Protein AF-A0AAD6JTH0-F1 (afdb_monomer)

pLDDT: mean 77.91, std 15.75, range [36.31, 95.94]

Solvent-accessible surface area (backbone atoms only — not comparable to full-atom values): 13187 Å² total; per-residue (Å²): 134,42,74,48,76,37,84,91,75,73,41,76,42,80,46,92,53,70,93,72,56,80,67,46,69,55,90,84,58,64,67,39,79,52,88,67,22,43,32,32,55,30,35,28,86,28,97,86,78,46,81,34,69,30,32,40,35,34,32,70,83,81,71,44,77,46,80,43,84,54,78,92,73,69,91,65,58,42,74,44,65,37,45,40,88,83,28,52,27,39,43,32,31,53,53,87,78,61,84,92,58,81,63,93,50,68,42,33,39,30,32,33,51,40,63,93,79,56,100,86,57,72,45,76,40,83,72,38,74,44,56,28,90,80,46,36,44,82,55,36,53,38,89,50,45,34,38,31,20,43,24,78,58,87,94,45,66,48,39,28,45,29,38,64,89,78,70,51,66,46,80,48,95,64,78,86,64,86,84,73,74,88,62,76,72,85,73,88,73,88,67,74,78,72,90,74,78,87,80,82,82,78,77,79,79,81,83,77,84,135

Nearest PDB structures (foldseek):
  1n1y-assembly1_A  TM=4.936E-01  e=7.472E-03  Trypanosoma rangeli
  2a75-assembly1_A  TM=4.226E-01  e=3.182E-02  Trypanosoma rangeli
  4ejs-assembly1_B-2  TM=5.482E-01  e=7.098E-01  Saccharomyces cerevisiae S288C
  6fg9-assembly1_A  TM=2.648E-01  e=5.070E-02  Mus musculus
  6fg9-assembly1_B  TM=2.555E-01  e=4.814E-02  Mus musculus

Foldseek 3Di:
DDWDADPVVRDIDDDDPPVVPDKDQDPLFAWDQFPQKTKTWIWDQDPVRDIAIWIWIARNV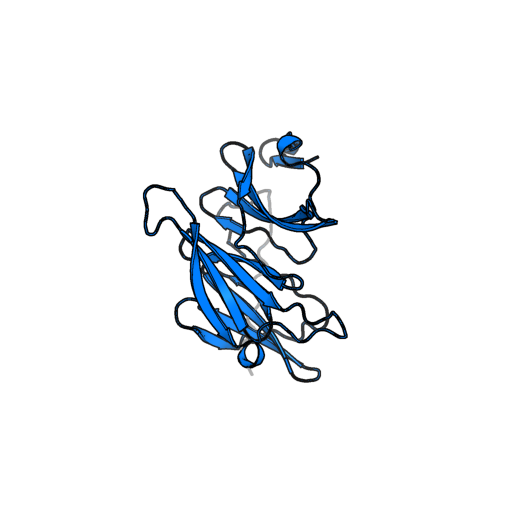VRDIDTHHDPDDDPQKDWHWFAAPRWIKIWIFGHDPPPPDDGPDQKTWMWTFDQPDDPPGTDTDTQAIDGCQVFNAFRDYEPRFWTWGWDDDPQAIWIWTAGRNPRDIDTDPDPDPRDHDHDDYDDDDPDPPPDPDDDDDPDDDPDDDD

Radius of gyration: 20.71 Å; Cα contacts (8 Å, |Δi|>4): 373; chains: 1; bounding box: 47×68×53 Å

InterPro domains:
  IPR006527 F-box associated beta-propeller, type 1 [PF07734] (2-190)
  IPR017451 F-box associated beta-propeller domain [TIGR01640] (2-148)
  IPR050796 SCF complex F-box component [PTHR31672] (2-135)

Secondary structure (DSSP, 8-state):
-EEEEETTTTEEEEE--GGG-S-BPPTT---EEETTEEEEEEEEE-TTSSEEE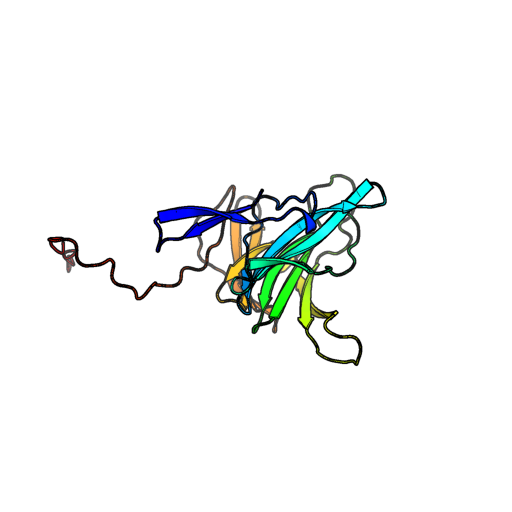EEEEEETTT--EEEEEPPP--TTEEEEEEEETTEEEEEEEE-TT-TT---S-SEEEEEEEE-TT-TT--EEEEEEEEEHHHH-EEEEEETTTEEEEEEEETTEEEEEEE-TTT--EEEE------S-----------S-----S-------------

Structure (mmCIF, N/CA/C/O backbone):
data_AF-A0AAD6JTH0-F1
#
_entry.id   AF-A0AAD6JTH0-F1
#
loop_
_atom_site.group_PDB
_atom_site.id
_atom_site.type_symbol
_atom_site.label_atom_id
_atom_site.label_alt_id
_atom_site.label_comp_id
_atom_site.label_asym_id
_atom_site.label_entity_id
_atom_site.label_seq_id
_atom_site.pdbx_PDB_ins_code
_atom_site.Cartn_x
_atom_site.Cartn_y
_atom_site.Cartn_z
_atom_site.occupancy
_atom_site.B_iso_or_equiv
_atom_site.auth_seq_id
_atom_site.auth_comp_id
_atom_site.auth_asym_id
_atom_site.auth_atom_id
_atom_site.pdbx_PDB_model_num
ATOM 1 N N . MET A 1 1 ? -21.027 -2.609 4.440 1.00 72.19 1 MET A N 1
ATOM 2 C CA . MET A 1 1 ? -21.140 -3.203 5.787 1.00 72.19 1 MET A CA 1
ATOM 3 C C . MET A 1 1 ? -19.760 -3.703 6.152 1.00 72.19 1 MET A C 1
ATOM 5 O O . MET A 1 1 ? -19.102 -4.227 5.263 1.00 72.19 1 MET A O 1
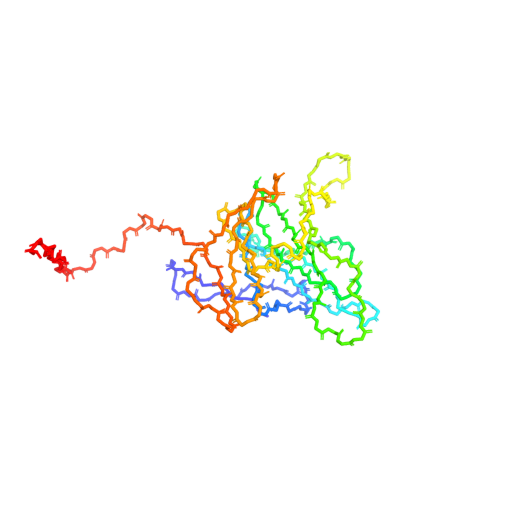ATOM 9 N N . VAL A 1 2 ? -19.303 -3.468 7.378 1.00 84.50 2 VAL A N 1
ATOM 10 C CA . VAL A 1 2 ? -18.020 -3.985 7.868 1.00 84.50 2 VAL A CA 1
ATOM 11 C C . VAL A 1 2 ? -18.316 -4.810 9.108 1.00 84.50 2 VAL A C 1
ATOM 13 O O . VAL A 1 2 ? -19.136 -4.398 9.926 1.00 84.50 2 VAL A O 1
ATOM 16 N N . GLU A 1 3 ? -17.684 -5.969 9.228 1.00 90.62 3 GLU A N 1
ATOM 17 C CA . GLU A 1 3 ? -17.861 -6.877 10.353 1.00 90.62 3 GLU A CA 1
ATOM 18 C C . GLU A 1 3 ? -16.498 -7.227 10.944 1.00 90.62 3 GLU A C 1
ATOM 20 O O . GLU A 1 3 ? -15.524 -7.414 10.214 1.00 90.62 3 GLU A O 1
ATOM 25 N N . VAL A 1 4 ? -16.435 -7.305 12.270 1.00 90.12 4 VAL A N 1
ATOM 26 C CA . VAL A 1 4 ? -15.240 -7.706 13.014 1.00 90.12 4 VAL A CA 1
ATOM 27 C C . VAL A 1 4 ? -15.577 -8.922 13.859 1.00 90.12 4 VAL A C 1
ATOM 29 O O . VAL A 1 4 ? -16.571 -8.933 14.588 1.00 90.12 4 VAL A O 1
ATOM 32 N N . PHE A 1 5 ? -14.738 -9.947 13.755 1.00 90.19 5 PHE A N 1
ATOM 33 C CA . PHE A 1 5 ? -14.831 -11.141 14.579 1.00 90.19 5 PHE A CA 1
ATOM 34 C C . PHE A 1 5 ? -14.010 -10.971 15.855 1.00 90.19 5 PHE A C 1
ATOM 36 O O . PHE A 1 5 ? -12.836 -10.608 15.806 1.00 90.19 5 PHE A O 1
ATOM 43 N N . SER A 1 6 ? -14.612 -11.271 17.004 1.00 88.75 6 SER A N 1
ATOM 44 C CA . SER A 1 6 ? -13.911 -11.286 18.287 1.00 88.75 6 SER A CA 1
ATOM 45 C C . SER A 1 6 ? -13.656 -12.717 18.728 1.00 88.75 6 SER A C 1
ATOM 47 O O . SER A 1 6 ? -14.592 -13.458 19.023 1.00 88.75 6 SER A O 1
ATOM 49 N N . TRP A 1 7 ? -12.382 -13.089 18.863 1.00 87.62 7 TRP A N 1
ATOM 50 C CA . TRP A 1 7 ? -12.010 -14.407 19.385 1.00 87.62 7 TRP A CA 1
ATOM 51 C C . TRP A 1 7 ? -12.483 -14.618 20.830 1.00 87.62 7 TRP A C 1
ATOM 53 O O . TRP A 1 7 ? -12.845 -15.723 21.217 1.00 87.62 7 TRP A O 1
ATOM 63 N N . ARG A 1 8 ? -12.532 -13.542 21.628 1.00 88.75 8 ARG A N 1
ATOM 64 C CA . ARG A 1 8 ? -12.961 -13.594 23.033 1.00 88.75 8 ARG A CA 1
ATOM 65 C C . ARG A 1 8 ? -14.429 -13.987 23.177 1.00 88.75 8 ARG A C 1
ATOM 67 O O . ARG A 1 8 ? -14.780 -14.652 24.144 1.00 88.75 8 ARG A O 1
ATOM 74 N N . THR A 1 9 ? -15.280 -13.523 22.266 1.00 92.06 9 THR A N 1
ATOM 75 C CA . THR A 1 9 ? -16.727 -13.768 22.331 1.00 92.06 9 THR A CA 1
ATOM 76 C C . THR A 1 9 ? -17.199 -14.816 21.330 1.00 92.06 9 THR A C 1
ATOM 78 O O . THR A 1 9 ? -18.313 -15.303 21.468 1.00 92.06 9 THR A O 1
ATOM 81 N N . GLY A 1 10 ? -16.380 -15.163 20.333 1.00 93.81 10 GLY A N 1
ATOM 82 C CA . GLY A 1 10 ? -16.742 -16.090 19.262 1.00 93.81 10 GLY A CA 1
ATOM 83 C C . GLY A 1 10 ? -17.792 -15.539 18.294 1.00 93.81 10 GLY A C 1
ATOM 84 O O . GLY A 1 10 ? -18.438 -16.318 17.599 1.00 93.81 10 GLY A O 1
ATOM 85 N N . CYS A 1 11 ? -17.991 -14.216 18.250 1.00 95.31 11 CYS A N 1
ATOM 86 C CA . CYS A 1 11 ? -19.077 -13.588 17.495 1.00 95.31 11 CYS A CA 1
ATOM 87 C C . CYS A 1 11 ? -18.574 -12.531 16.508 1.00 95.31 11 CYS A C 1
ATOM 89 O O . CYS A 1 11 ? -17.625 -11.792 16.789 1.00 95.31 11 CYS A O 1
ATOM 91 N N . TRP A 1 12 ? -19.287 -12.417 15.386 1.00 95.94 12 TRP A N 1
ATOM 92 C CA . TRP A 1 12 ? -19.199 -11.280 14.476 1.00 95.94 12 TRP A CA 1
ATOM 93 C C . TRP A 1 12 ? -19.996 -10.100 15.023 1.00 95.94 12 TRP A C 1
ATOM 95 O O . TRP A 1 12 ? -21.097 -10.265 15.552 1.00 95.94 12 TRP A O 1
ATOM 105 N N . ARG A 1 13 ? -19.447 -8.899 14.871 1.00 93.56 13 ARG A N 1
ATOM 106 C CA . ARG A 1 13 ? -20.129 -7.644 15.179 1.00 93.56 13 ARG A CA 1
ATOM 107 C C . ARG A 1 13 ? -20.007 -6.692 14.004 1.00 93.56 13 ARG A C 1
ATOM 109 O O . ARG A 1 13 ? -18.928 -6.528 13.443 1.00 93.56 13 ARG A O 1
ATOM 116 N N . VAL A 1 14 ? -21.111 -6.031 13.680 1.00 91.69 14 VAL A N 1
ATOM 117 C CA . VAL A 1 14 ? -21.157 -5.011 12.633 1.00 91.69 14 VAL A CA 1
ATOM 118 C C . VAL A 1 14 ? -20.587 -3.695 13.159 1.00 91.69 14 VAL A C 1
ATOM 120 O O . VAL A 1 14 ? -20.945 -3.247 14.249 1.00 91.69 14 VAL A O 1
ATOM 123 N N . ILE A 1 15 ? -19.740 -3.062 12.354 1.00 89.06 15 ILE A N 1
ATOM 124 C CA . ILE A 1 15 ? -19.238 -1.703 12.560 1.00 89.06 15 ILE A CA 1
ATOM 125 C C . ILE A 1 15 ? -19.886 -0.785 11.523 1.00 89.06 15 ILE A C 1
ATOM 127 O O . ILE A 1 15 ? -19.992 -1.129 10.337 1.00 89.06 15 ILE A O 1
ATOM 131 N N . ASP A 1 16 ? -20.330 0.393 11.964 1.00 84.06 16 ASP A N 1
ATOM 132 C CA . ASP A 1 16 ? -20.889 1.386 11.055 1.00 84.06 16 ASP A CA 1
ATOM 133 C C . ASP A 1 16 ? -19.787 2.034 10.203 1.00 84.06 16 ASP A C 1
ATOM 135 O O . ASP A 1 16 ? -19.050 2.913 10.638 1.00 84.06 16 ASP A O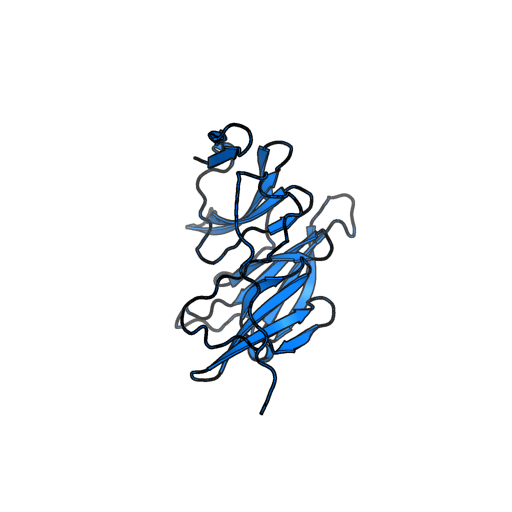 1
ATOM 139 N N . GLY A 1 17 ? -19.686 1.586 8.952 1.00 78.94 17 GLY A N 1
ATOM 140 C CA . GLY A 1 17 ? -18.787 2.151 7.945 1.00 78.94 17 GLY A CA 1
ATOM 141 C C . GLY A 1 17 ? -19.447 3.169 7.009 1.00 78.94 17 GLY A C 1
ATOM 142 O O . GLY A 1 17 ? -18.840 3.533 6.001 1.00 78.94 17 GLY A O 1
ATOM 143 N N . ARG A 1 18 ? -20.691 3.610 7.260 1.00 80.44 18 ARG A N 1
ATOM 144 C CA . ARG A 1 18 ? -21.453 4.445 6.303 1.00 80.44 18 ARG A CA 1
ATOM 145 C C . ARG A 1 18 ? -20.765 5.768 5.971 1.00 80.44 18 ARG A C 1
ATOM 147 O O . ARG A 1 18 ? -20.855 6.212 4.829 1.00 80.44 18 ARG A O 1
ATOM 154 N N . ALA A 1 19 ? -20.033 6.352 6.921 1.00 80.06 19 ALA A N 1
ATOM 155 C CA . ALA A 1 19 ? -19.300 7.606 6.733 1.00 80.06 19 ALA A CA 1
ATOM 156 C C . ALA A 1 19 ? -18.227 7.540 5.624 1.00 80.06 19 ALA A C 1
ATOM 158 O O . ALA A 1 19 ? -17.856 8.563 5.051 1.00 80.06 19 ALA A O 1
ATOM 159 N N . ILE A 1 20 ? -17.748 6.342 5.271 1.00 83.38 20 ILE A N 1
ATOM 160 C CA . ILE A 1 20 ? -16.754 6.147 4.206 1.00 83.38 20 ILE A CA 1
ATOM 161 C C . ILE A 1 20 ? -17.395 6.175 2.814 1.00 83.38 20 ILE A C 1
ATOM 163 O O . ILE A 1 20 ? -16.725 6.506 1.831 1.00 83.38 20 ILE A O 1
ATOM 167 N N . GLY A 1 21 ? -18.694 5.900 2.708 1.00 85.38 21 GLY A N 1
ATOM 168 C CA . GLY A 1 21 ? -19.370 5.738 1.425 1.00 85.38 21 GLY A CA 1
ATOM 169 C C . GLY A 1 21 ? -18.874 4.518 0.639 1.00 85.38 21 GLY A C 1
ATOM 170 O O . GLY A 1 21 ? -18.129 3.676 1.144 1.00 85.38 21 GLY A O 1
ATOM 171 N N . ALA A 1 22 ? -19.308 4.407 -0.616 1.00 85.75 22 ALA A N 1
ATOM 172 C CA . ALA A 1 22 ? -18.930 3.293 -1.479 1.00 85.75 22 ALA A CA 1
ATOM 173 C C . ALA A 1 22 ? -17.441 3.361 -1.855 1.00 85.75 22 ALA A C 1
ATOM 175 O O . ALA A 1 22 ? -16.966 4.361 -2.403 1.00 85.75 22 ALA A O 1
ATOM 176 N N . CYS A 1 23 ? -16.714 2.280 -1.584 1.00 89.44 23 CYS A N 1
ATOM 177 C CA . CYS A 1 23 ? -15.338 2.103 -2.020 1.00 89.44 23 CYS A CA 1
ATOM 178 C C . CYS A 1 23 ? -15.020 0.629 -2.271 1.00 89.44 23 CYS A C 1
ATOM 180 O O . CYS A 1 23 ? -15.733 -0.257 -1.801 1.00 89.44 23 CYS A O 1
ATOM 182 N N . VAL A 1 24 ? -13.955 0.386 -3.031 1.00 89.19 24 VAL A N 1
ATOM 183 C CA . VAL A 1 24 ? -13.483 -0.951 -3.398 1.00 89.19 24 VAL A CA 1
ATOM 184 C C . VAL A 1 24 ? -11.994 -1.065 -3.097 1.00 89.19 24 VAL A C 1
ATOM 186 O O . VAL A 1 24 ? -11.197 -0.213 -3.501 1.00 89.19 24 VAL A O 1
ATOM 189 N N . ILE A 1 25 ? -11.624 -2.143 -2.412 1.00 88.56 25 ILE A N 1
ATOM 190 C CA . ILE A 1 25 ? -10.242 -2.599 -2.268 1.00 88.56 25 ILE A CA 1
ATOM 191 C C . ILE A 1 25 ? -10.047 -3.675 -3.338 1.00 88.56 25 ILE A C 1
ATOM 193 O O . ILE A 1 25 ? -10.768 -4.669 -3.345 1.00 88.56 25 ILE A O 1
ATOM 197 N N . HIS A 1 26 ? -9.147 -3.442 -4.294 1.00 80.31 26 HIS A N 1
ATOM 198 C CA . HIS A 1 26 ? -8.900 -4.405 -5.371 1.00 80.31 26 HIS A CA 1
ATOM 199 C C . HIS A 1 26 ? -8.111 -5.618 -4.866 1.00 80.31 26 HIS A C 1
ATOM 201 O O . HIS A 1 26 ? -7.306 -5.502 -3.942 1.00 80.31 26 HIS A O 1
ATOM 207 N N . GLU A 1 27 ? -8.303 -6.761 -5.523 1.00 70.69 27 GLU A N 1
ATOM 208 C CA . GLU A 1 27 ? -7.518 -7.973 -5.280 1.00 70.69 27 GLU A CA 1
ATOM 209 C C . GLU A 1 27 ? -6.007 -7.696 -5.356 1.00 70.69 27 GLU A C 1
ATOM 211 O O . GLU A 1 27 ? -5.537 -6.841 -6.116 1.00 70.69 27 GLU A O 1
ATOM 216 N N . GLY A 1 28 ? -5.242 -8.385 -4.508 1.00 71.75 28 GLY A N 1
ATOM 217 C CA . GLY A 1 28 ? -3.805 -8.169 -4.346 1.00 71.75 28 GLY A CA 1
ATOM 218 C C . GLY A 1 28 ? -3.430 -6.909 -3.552 1.00 71.75 28 GLY A C 1
ATOM 219 O O . GLY A 1 28 ? -2.240 -6.639 -3.376 1.00 71.75 28 GLY A O 1
ATOM 220 N N . GLN A 1 29 ? -4.381 -6.115 -3.045 1.00 78.50 29 GLN A N 1
ATOM 221 C CA . GLN A 1 29 ? -4.103 -5.027 -2.094 1.00 78.50 29 GLN A CA 1
ATOM 222 C C . GLN A 1 29 ? -4.210 -5.529 -0.650 1.00 78.50 29 GLN A C 1
ATOM 224 O O . GLN A 1 29 ? -5.242 -5.389 0.005 1.00 78.50 29 GLN A O 1
ATOM 229 N N . ASN A 1 30 ? -3.115 -6.096 -0.143 1.00 80.19 30 ASN A N 1
ATOM 230 C CA . ASN A 1 30 ? -3.017 -6.487 1.262 1.00 80.19 30 ASN A CA 1
ATOM 231 C C . ASN A 1 30 ? -3.030 -5.251 2.170 1.00 80.19 30 ASN A C 1
ATOM 233 O O . ASN A 1 30 ? -2.402 -4.234 1.859 1.00 80.19 30 ASN A O 1
ATOM 237 N N . GLY A 1 31 ? -3.747 -5.356 3.289 1.00 86.12 31 GLY A N 1
ATOM 238 C CA . GLY A 1 31 ? -3.732 -4.335 4.329 1.00 86.12 31 GLY A CA 1
ATOM 239 C C . GLY A 1 31 ? -2.409 -4.331 5.090 1.00 86.12 31 GLY A C 1
ATOM 240 O O . GLY A 1 31 ? -1.752 -5.366 5.212 1.00 86.12 31 GLY A O 1
ATOM 241 N N . VAL A 1 32 ? -2.025 -3.170 5.614 1.00 86.19 32 VAL A N 1
ATOM 242 C CA . VAL A 1 32 ? -0.838 -3.007 6.462 1.00 86.19 32 VAL A CA 1
ATOM 243 C C . VAL A 1 32 ? -1.244 -2.502 7.836 1.00 86.19 32 VAL A C 1
ATOM 245 O O . VAL A 1 32 ? -2.069 -1.597 7.945 1.00 86.19 32 VAL A O 1
ATOM 248 N N . VAL A 1 33 ? -0.669 -3.090 8.884 1.00 88.06 33 VAL A N 1
ATOM 249 C CA . VAL A 1 33 ? -0.880 -2.643 10.264 1.00 88.06 33 VAL A CA 1
ATOM 250 C C . VAL A 1 33 ? 0.266 -1.723 10.648 1.00 88.06 33 VAL A C 1
ATOM 252 O O . VAL A 1 33 ? 1.419 -2.136 10.623 1.00 88.06 33 VAL A O 1
ATOM 255 N N . ILE A 1 34 ? -0.045 -0.467 10.960 1.00 86.19 34 ILE A N 1
ATOM 256 C CA . ILE A 1 34 ? 0.935 0.554 11.347 1.00 86.19 34 ILE A CA 1
ATOM 257 C C . ILE A 1 34 ? 0.289 1.454 12.394 1.00 86.19 34 ILE A C 1
ATOM 259 O O . ILE A 1 34 ? -0.828 1.940 12.189 1.00 86.19 34 ILE A O 1
ATOM 263 N N . ASN A 1 35 ? 1.004 1.705 13.494 1.00 86.19 35 ASN A N 1
ATOM 264 C CA . ASN A 1 35 ? 0.571 2.581 14.589 1.00 86.19 35 ASN A CA 1
ATOM 265 C C . ASN A 1 35 ? -0.829 2.236 15.126 1.00 86.19 35 ASN A C 1
ATOM 267 O O . ASN A 1 35 ? -1.653 3.120 15.337 1.00 86.19 35 ASN A O 1
ATOM 271 N N . GLY A 1 36 ? -1.119 0.941 15.290 1.00 88.25 36 GLY A N 1
ATOM 272 C CA . GLY A 1 36 ? -2.412 0.467 15.798 1.00 88.25 36 GLY A CA 1
ATOM 273 C C . GLY A 1 36 ? -3.585 0.634 14.827 1.00 88.25 36 GLY A C 1
ATOM 274 O O . GLY A 1 36 ? -4.718 0.357 15.199 1.00 88.25 36 GLY A O 1
ATOM 275 N N . GLY A 1 37 ? -3.341 1.060 13.587 1.00 91.25 37 GLY A N 1
ATOM 276 C CA . GLY A 1 37 ? -4.349 1.108 12.534 1.00 91.25 37 GLY A CA 1
ATOM 277 C C . GLY A 1 37 ? -4.091 0.057 11.464 1.00 91.25 37 GLY A C 1
ATOM 278 O O . GLY A 1 37 ? -2.939 -0.221 11.130 1.00 91.25 37 GLY A O 1
ATOM 279 N N . LEU A 1 38 ? -5.161 -0.498 10.905 1.00 91.75 38 LEU A N 1
ATOM 280 C CA . LEU A 1 38 ? -5.133 -1.316 9.700 1.00 91.75 38 LEU A CA 1
ATOM 281 C C . LEU A 1 38 ? -5.472 -0.436 8.495 1.00 91.75 38 LEU A C 1
ATOM 283 O O . LEU A 1 38 ? -6.475 0.275 8.494 1.00 91.75 38 LEU A O 1
ATOM 287 N N . HIS A 1 39 ? -4.617 -0.452 7.478 1.00 92.19 39 HIS A N 1
ATOM 288 C CA . HIS A 1 39 ? -4.699 0.472 6.351 1.00 92.19 39 HIS A CA 1
ATOM 289 C C . HIS A 1 39 ? -4.711 -0.279 5.024 1.00 92.19 39 HIS A C 1
ATOM 291 O O . HIS A 1 39 ? -3.912 -1.189 4.820 1.00 92.19 39 HIS A O 1
ATOM 297 N N . TRP A 1 40 ? -5.562 0.144 4.092 1.00 92.62 40 TRP A N 1
ATOM 298 C CA . TRP A 1 40 ? -5.664 -0.415 2.743 1.00 92.62 40 TRP A CA 1
ATOM 299 C C . TRP A 1 40 ? -5.662 0.684 1.695 1.00 92.62 40 TRP A C 1
ATOM 301 O O . TRP A 1 40 ? -6.123 1.798 1.938 1.00 92.62 40 TRP A O 1
ATOM 311 N N . LEU A 1 41 ? -5.225 0.345 0.485 1.00 91.50 41 LEU A N 1
ATOM 312 C CA . LEU A 1 41 ? -5.452 1.199 -0.670 1.00 91.50 41 LEU A CA 1
ATOM 313 C C . LEU A 1 41 ? -6.873 0.973 -1.210 1.00 91.50 41 LEU A C 1
ATOM 315 O O . LEU A 1 41 ? -7.188 -0.092 -1.742 1.00 91.50 41 LEU A O 1
ATOM 319 N N . GLY A 1 42 ? -7.720 1.990 -1.077 1.00 91.44 42 GLY A N 1
ATOM 320 C CA . GLY A 1 42 ? -9.100 1.996 -1.546 1.00 91.44 42 GLY A CA 1
ATOM 321 C C . GLY A 1 42 ? -9.293 2.826 -2.814 1.00 91.44 42 GLY A C 1
ATOM 322 O O . GLY A 1 42 ? -8.526 3.742 -3.121 1.00 91.44 42 GLY A O 1
ATOM 323 N N . ASN A 1 43 ? -10.359 2.509 -3.545 1.00 89.31 43 ASN A N 1
ATOM 324 C CA . ASN A 1 43 ? -10.795 3.218 -4.743 1.00 89.31 43 ASN A CA 1
ATOM 325 C C . ASN A 1 43 ? -12.249 3.657 -4.580 1.00 89.31 43 ASN A C 1
ATOM 327 O O . ASN A 1 43 ? -13.078 2.896 -4.084 1.00 89.31 43 ASN A O 1
ATOM 331 N N . SER A 1 44 ? -12.576 4.866 -5.023 1.00 88.75 44 SER A N 1
ATOM 332 C CA . SER A 1 44 ? -13.951 5.361 -5.122 1.00 88.75 44 SER A CA 1
ATOM 333 C C . SER A 1 44 ? -14.193 6.035 -6.469 1.00 88.75 44 SER A C 1
ATOM 335 O O . SER A 1 44 ? -13.250 6.382 -7.185 1.00 88.75 44 SER A O 1
ATOM 337 N N . ALA A 1 45 ? -15.464 6.257 -6.807 1.00 86.69 45 ALA A N 1
ATOM 338 C CA . ALA A 1 45 ? -15.817 7.114 -7.931 1.00 86.69 45 ALA A CA 1
ATOM 339 C C . ALA A 1 45 ? -15.299 8.540 -7.671 1.00 86.69 45 ALA A C 1
ATOM 341 O O . ALA A 1 45 ? -15.576 9.137 -6.631 1.00 86.69 45 ALA A O 1
ATOM 342 N N . GLY A 1 46 ? -14.506 9.062 -8.600 1.00 80.38 46 GLY A N 1
ATOM 343 C CA . GLY A 1 46 ? -14.006 10.430 -8.591 1.00 80.38 46 GLY A CA 1
ATOM 344 C C . GLY A 1 46 ? -15.032 11.407 -9.165 1.00 80.38 46 GLY A C 1
ATOM 345 O O . GLY A 1 46 ? -15.899 11.036 -9.955 1.00 80.38 46 GLY A O 1
ATOM 346 N N . LYS A 1 47 ? -14.903 12.690 -8.805 1.00 76.50 47 LYS A N 1
ATOM 347 C CA . LYS A 1 47 ? -15.844 13.761 -9.198 1.00 76.50 47 LYS A CA 1
ATOM 348 C C . LYS A 1 47 ? -16.004 13.934 -10.716 1.00 76.50 47 LYS A C 1
ATOM 350 O O . LYS A 1 47 ? -17.056 14.361 -11.169 1.00 76.50 47 LYS A O 1
ATOM 355 N N . SER A 1 48 ? -14.974 13.603 -11.492 1.00 78.31 48 SER A N 1
ATOM 356 C CA . SER A 1 48 ? -14.937 13.707 -12.958 1.00 78.31 48 SER A CA 1
ATOM 357 C C . SER A 1 48 ? -15.212 12.377 -13.678 1.00 78.31 48 SER A C 1
ATOM 359 O O . SER A 1 48 ? -14.884 12.238 -14.852 1.00 78.31 48 SER A O 1
ATOM 361 N N . GLY A 1 49 ? -15.766 11.375 -12.982 1.00 71.06 49 GLY A N 1
ATOM 362 C CA . GLY A 1 49 ? -16.043 10.046 -13.545 1.00 71.06 49 GLY A CA 1
ATOM 363 C C . GLY A 1 49 ? -14.830 9.106 -13.609 1.00 71.06 49 GLY A C 1
ATOM 364 O O . GLY A 1 49 ? -14.952 7.983 -14.089 1.00 71.06 49 GLY A O 1
ATOM 365 N N . GLY A 1 50 ? -13.662 9.539 -13.120 1.00 80.00 50 GLY A N 1
ATOM 366 C CA . GLY A 1 50 ? -12.469 8.698 -12.970 1.00 80.00 50 GLY A CA 1
ATOM 367 C C . GLY A 1 50 ? -12.454 7.884 -11.670 1.00 80.00 50 GLY A C 1
ATOM 368 O O . GLY A 1 50 ? -13.341 8.011 -10.833 1.00 80.00 50 GLY A O 1
ATOM 369 N N . ILE A 1 51 ? -11.412 7.074 -11.469 1.00 83.56 51 ILE A N 1
ATOM 370 C CA . ILE A 1 51 ? -11.159 6.389 -10.191 1.00 83.56 51 ILE A CA 1
ATOM 371 C C . ILE A 1 51 ? -10.320 7.301 -9.293 1.00 83.56 51 ILE A C 1
ATOM 373 O O . ILE A 1 51 ? -9.217 7.697 -9.672 1.00 83.56 51 ILE A O 1
ATOM 377 N N . GLN A 1 52 ? -10.816 7.594 -8.092 1.00 87.06 52 GLN A N 1
ATOM 378 C CA . GLN A 1 52 ? -10.058 8.276 -7.047 1.00 87.06 52 GLN A CA 1
ATOM 379 C C . GLN A 1 52 ? -9.463 7.247 -6.086 1.00 87.06 52 GLN A C 1
ATOM 381 O O . GLN A 1 52 ? -10.191 6.435 -5.515 1.00 87.06 52 GLN A O 1
ATOM 386 N N . LYS A 1 53 ? -8.142 7.300 -5.894 1.00 88.56 53 LYS A N 1
ATOM 387 C CA . LYS A 1 53 ? -7.437 6.497 -4.890 1.00 88.56 53 LYS A CA 1
ATOM 388 C C . LYS A 1 53 ? -7.403 7.235 -3.557 1.00 88.56 53 LYS A C 1
ATOM 390 O O . LYS A 1 53 ? -7.296 8.459 -3.528 1.00 88.56 53 LYS A O 1
ATOM 395 N N . PHE A 1 54 ? -7.500 6.489 -2.467 1.00 91.06 54 PHE A N 1
ATOM 396 C CA . PHE A 1 54 ? -7.299 6.982 -1.108 1.00 91.06 54 PHE A CA 1
ATOM 397 C C . PHE A 1 54 ? -6.814 5.829 -0.224 1.00 91.06 54 PHE A C 1
ATOM 399 O O . PHE A 1 54 ? -6.959 4.663 -0.591 1.00 91.06 54 PHE A O 1
ATOM 406 N N . ILE A 1 55 ? -6.250 6.128 0.942 1.00 92.94 55 ILE A N 1
ATOM 407 C CA . ILE A 1 55 ? -5.978 5.098 1.945 1.00 92.94 55 ILE A CA 1
ATOM 408 C C . ILE A 1 55 ? -7.180 5.021 2.883 1.00 92.94 55 ILE A C 1
ATOM 410 O O . ILE A 1 55 ? -7.557 6.015 3.509 1.00 92.94 55 ILE A O 1
ATOM 414 N N . LEU A 1 56 ? -7.796 3.845 2.961 1.00 93.62 56 LEU A N 1
ATOM 415 C CA . LEU A 1 56 ? -8.781 3.527 3.984 1.00 93.62 56 LEU A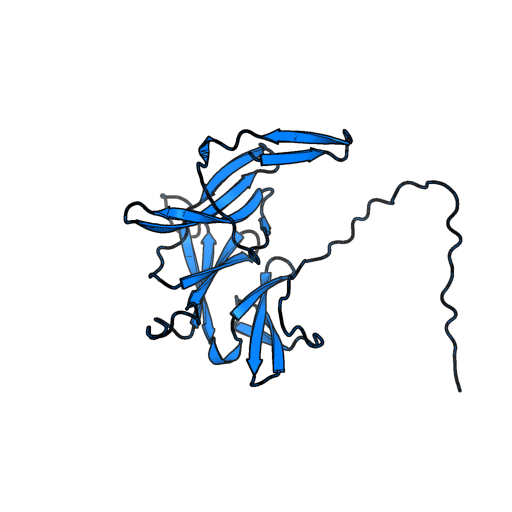 CA 1
ATOM 416 C C . LEU A 1 56 ? -8.025 3.096 5.234 1.00 93.62 56 LEU A C 1
ATOM 418 O O . LEU A 1 56 ? -7.270 2.131 5.185 1.00 93.62 56 LEU A O 1
ATOM 422 N N . SER A 1 57 ? -8.237 3.802 6.332 1.00 93.44 57 SER A N 1
ATOM 423 C CA . SER A 1 57 ? -7.655 3.489 7.630 1.00 93.44 57 SER A CA 1
ATOM 424 C C . SER A 1 57 ? -8.755 3.039 8.581 1.00 93.44 57 SER A C 1
ATOM 426 O O . SER A 1 57 ? -9.819 3.653 8.609 1.00 93.44 57 SER A O 1
ATOM 428 N N . PHE A 1 58 ? -8.502 1.981 9.341 1.00 92.75 58 PHE A N 1
ATOM 429 C CA . PHE A 1 58 ? -9.335 1.505 10.436 1.00 92.75 58 PHE A CA 1
ATOM 430 C C . PHE A 1 58 ? -8.499 1.486 11.713 1.00 92.75 58 PHE A C 1
ATOM 432 O O . PHE A 1 58 ? -7.519 0.749 11.808 1.00 92.75 58 PHE A O 1
ATOM 439 N N . ASP A 1 59 ? -8.861 2.327 12.672 1.00 91.88 59 ASP A N 1
ATOM 440 C CA . ASP A 1 59 ? -8.200 2.404 13.972 1.00 91.88 59 ASP A CA 1
ATOM 441 C C . ASP A 1 59 ? -8.598 1.188 14.818 1.00 91.88 59 ASP A C 1
ATOM 443 O O . ASP A 1 59 ? -9.777 1.002 15.098 1.00 91.88 59 ASP A O 1
ATOM 447 N N . LEU A 1 60 ? -7.651 0.332 15.215 1.00 90.88 60 LEU A N 1
ATOM 448 C CA . LEU A 1 60 ? -7.981 -0.891 15.962 1.00 90.88 60 LEU A CA 1
ATOM 449 C C . LEU A 1 60 ? -8.359 -0.611 17.422 1.00 90.88 60 LEU A C 1
ATOM 451 O O . LEU A 1 60 ? -8.908 -1.492 18.077 1.00 90.88 60 LEU A O 1
ATOM 455 N N . ASN A 1 61 ? -8.052 0.581 17.944 1.00 90.62 61 ASN A N 1
ATOM 456 C CA . ASN A 1 61 ? -8.377 0.959 19.315 1.00 90.62 61 ASN A CA 1
ATOM 457 C C . ASN A 1 61 ? -9.738 1.657 19.392 1.00 90.62 61 ASN A C 1
ATOM 459 O O . ASN A 1 61 ? -10.549 1.324 20.253 1.00 90.62 61 ASN A O 1
ATOM 463 N N . THR A 1 62 ? -9.993 2.621 18.501 1.00 91.88 62 THR A N 1
ATOM 464 C CA . THR A 1 62 ? -11.271 3.355 18.484 1.00 91.88 62 THR A CA 1
ATOM 465 C C . THR A 1 62 ? -12.326 2.718 17.586 1.00 91.88 62 THR A C 1
ATOM 467 O O . THR A 1 62 ? -13.495 3.077 17.686 1.00 91.88 62 THR A O 1
ATOM 470 N N . GLU A 1 63 ? -11.935 1.772 16.729 1.00 91.62 63 GLU A N 1
ATOM 471 C CA . GLU A 1 63 ? -12.790 1.129 15.724 1.00 91.62 63 GLU A CA 1
ATOM 472 C C . GLU A 1 63 ? -13.429 2.109 14.732 1.00 91.62 63 GLU A C 1
ATOM 474 O O . GLU A 1 63 ? -14.526 1.896 14.211 1.00 91.62 63 GLU A O 1
ATOM 479 N N . GLU A 1 64 ? -12.720 3.198 14.443 1.00 90.44 64 GLU A N 1
ATOM 480 C CA . GLU A 1 64 ? -13.177 4.236 13.529 1.00 90.44 64 GLU A CA 1
ATOM 481 C C . GLU A 1 64 ? -12.493 4.130 12.171 1.00 90.44 64 GLU A C 1
ATOM 483 O O . GLU A 1 64 ? -11.276 3.946 12.064 1.00 90.44 64 GLU A O 1
ATOM 488 N N . PHE A 1 65 ? -13.278 4.334 11.113 1.00 91.25 65 PHE A N 1
ATOM 489 C CA . PHE A 1 65 ? -12.744 4.464 9.767 1.00 91.25 65 PHE A CA 1
ATOM 490 C C . PHE A 1 65 ? -12.367 5.906 9.441 1.00 91.25 65 PHE A C 1
ATOM 492 O O . PHE A 1 65 ? -13.108 6.847 9.726 1.00 91.25 65 PHE A O 1
ATOM 499 N N . ARG A 1 66 ? -11.245 6.078 8.742 1.00 90.69 66 ARG A N 1
ATOM 500 C CA . ARG A 1 66 ? -10.769 7.368 8.235 1.00 90.69 66 ARG A CA 1
ATOM 501 C C . ARG A 1 66 ? -10.313 7.226 6.787 1.00 90.69 66 ARG A C 1
ATOM 503 O O . ARG A 1 66 ? -9.840 6.171 6.366 1.00 90.69 66 ARG A O 1
ATOM 510 N N . LYS A 1 67 ? -10.443 8.306 6.016 1.00 91.00 67 LYS A N 1
ATOM 511 C CA . LYS A 1 67 ? -9.836 8.421 4.685 1.00 91.00 67 LYS A CA 1
ATOM 512 C C . LYS A 1 67 ? -8.593 9.284 4.786 1.00 91.00 67 LYS A C 1
ATOM 514 O O . LYS A 1 67 ? -8.684 10.437 5.195 1.00 91.00 67 LYS A O 1
ATOM 519 N N . ILE A 1 68 ? -7.458 8.738 4.378 1.00 90.69 68 ILE A N 1
ATOM 520 C CA . ILE A 1 68 ? -6.208 9.480 4.251 1.00 90.69 68 ILE A CA 1
ATOM 521 C C . ILE A 1 68 ? -6.008 9.768 2.755 1.00 90.69 68 ILE A C 1
ATOM 523 O O . ILE A 1 68 ? -6.114 8.843 1.937 1.00 90.69 68 ILE A O 1
ATOM 527 N N . PRO A 1 69 ? -5.776 11.032 2.361 1.00 88.69 69 PRO A N 1
ATOM 528 C CA . PRO A 1 69 ? -5.528 11.366 0.965 1.00 88.69 69 PRO A CA 1
ATOM 529 C C . PRO A 1 69 ? -4.243 10.685 0.496 1.00 88.69 69 PRO A C 1
ATOM 531 O O . PRO A 1 69 ? -3.302 10.529 1.267 1.00 88.69 69 PRO A O 1
ATOM 534 N N . THR A 1 70 ? -4.185 10.282 -0.767 1.00 88.88 70 THR A N 1
ATOM 535 C CA . THR A 1 70 ? -2.935 9.861 -1.415 1.00 88.88 70 THR A CA 1
ATOM 536 C C . THR A 1 70 ? -2.284 11.066 -2.104 1.00 88.88 70 THR A C 1
ATOM 538 O O . THR A 1 70 ? -2.966 12.076 -2.297 1.00 88.88 70 THR A O 1
ATOM 541 N N . PRO A 1 71 ? -1.011 10.984 -2.535 1.00 85.44 71 PRO A N 1
ATOM 542 C CA . PRO A 1 71 ? -0.472 11.944 -3.491 1.00 85.44 71 PRO A CA 1
ATOM 543 C C . PRO A 1 71 ? -1.374 12.048 -4.726 1.00 85.44 71 PRO A C 1
ATOM 545 O O . PRO A 1 71 ? -2.073 11.090 -5.078 1.00 85.44 71 PRO A O 1
ATOM 548 N N . GLU A 1 72 ? -1.354 13.197 -5.397 1.00 78.31 72 GLU A N 1
ATOM 549 C CA . GLU A 1 72 ? -1.995 13.314 -6.703 1.00 78.31 72 GLU A CA 1
ATOM 550 C C . GLU A 1 72 ? -1.256 12.441 -7.718 1.00 78.31 72 GLU A C 1
ATOM 552 O O . GLU A 1 72 ? -0.032 12.492 -7.842 1.00 78.31 72 GLU A O 1
ATOM 557 N N . PHE A 1 73 ? -2.012 11.622 -8.447 1.00 71.31 73 PHE A N 1
ATOM 558 C CA . PHE A 1 73 ? -1.464 10.718 -9.448 1.00 71.31 73 PHE A CA 1
ATOM 559 C C . PHE A 1 73 ? -2.011 11.051 -10.826 1.00 71.31 73 PHE A C 1
ATOM 561 O O . PHE A 1 73 ? -3.193 11.364 -10.990 1.00 71.31 73 PHE A O 1
ATOM 568 N N . SER A 1 74 ? -1.169 10.879 -11.841 1.00 69.69 74 SER A N 1
ATOM 569 C CA . SER A 1 74 ? -1.636 10.825 -13.218 1.00 69.69 74 SER A CA 1
ATOM 570 C C . SER A 1 74 ? -2.512 9.585 -13.446 1.00 69.69 74 SER A C 1
ATOM 572 O O . SER A 1 74 ? -2.415 8.558 -12.762 1.00 69.69 74 SER A O 1
ATOM 574 N N . ALA A 1 75 ? -3.409 9.673 -14.428 1.00 70.31 75 ALA A N 1
ATOM 575 C CA . ALA A 1 75 ? -4.230 8.536 -14.821 1.00 70.31 75 ALA A CA 1
ATOM 576 C C . ALA A 1 75 ? -3.349 7.364 -15.300 1.00 70.31 75 ALA A C 1
ATOM 578 O O . ALA A 1 75 ? -2.387 7.561 -16.037 1.00 70.31 75 ALA A O 1
ATOM 579 N N . GLY A 1 76 ? -3.714 6.131 -14.933 1.00 73.94 76 GLY A N 1
ATOM 580 C CA . GLY A 1 76 ? -2.973 4.925 -15.334 1.00 73.94 76 GLY A CA 1
ATOM 581 C C . GLY A 1 76 ? -1.822 4.528 -14.402 1.00 73.94 76 GLY A C 1
ATOM 582 O O . GLY A 1 76 ? -1.009 3.685 -14.771 1.00 73.94 76 GLY A O 1
ATOM 583 N N . VAL A 1 77 ? -1.755 5.098 -13.198 1.00 80.81 77 VAL A N 1
ATOM 584 C CA . VAL A 1 77 ? -0.797 4.704 -12.156 1.00 80.81 77 VAL A CA 1
ATOM 585 C C . VAL A 1 77 ? -1.421 3.676 -11.206 1.00 80.81 77 VAL A C 1
ATOM 587 O O . VAL A 1 77 ? -2.532 3.867 -10.698 1.00 80.81 77 VAL A O 1
ATOM 590 N N . CYS A 1 78 ? -0.698 2.588 -10.959 1.00 84.38 78 CYS A N 1
ATOM 591 C CA . CYS A 1 78 ? -0.944 1.611 -9.904 1.00 84.38 78 CYS A CA 1
ATOM 592 C C . CYS A 1 78 ? -0.199 2.027 -8.630 1.00 84.38 78 CYS A C 1
ATOM 594 O O . CYS A 1 78 ? 0.815 2.717 -8.698 1.00 84.38 78 CYS A O 1
ATOM 596 N N . ALA A 1 79 ? -0.684 1.598 -7.466 1.00 88.38 79 ALA A N 1
ATOM 597 C CA . ALA A 1 79 ? -0.004 1.837 -6.200 1.00 88.38 79 ALA A CA 1
ATOM 598 C C . ALA A 1 79 ? -0.099 0.612 -5.285 1.00 88.38 79 ALA A C 1
ATOM 600 O O . ALA A 1 79 ? -1.018 -0.203 -5.409 1.00 88.38 79 ALA A O 1
ATOM 601 N N . LYS A 1 80 ? 0.873 0.489 -4.385 1.00 88.31 80 LYS A N 1
ATOM 602 C CA . LYS A 1 80 ? 0.933 -0.511 -3.322 1.00 88.31 80 LYS A CA 1
ATOM 603 C C . LYS A 1 80 ? 1.180 0.206 -2.000 1.00 88.31 80 LYS A C 1
ATOM 605 O O . LYS A 1 80 ? 2.094 1.027 -1.911 1.00 88.31 80 LYS A O 1
ATOM 610 N N . ILE A 1 81 ? 0.355 -0.094 -1.003 1.00 89.44 81 ILE A N 1
ATOM 611 C CA . ILE A 1 81 ? 0.533 0.395 0.365 1.00 89.44 81 ILE A CA 1
ATOM 612 C C . ILE A 1 81 ? 1.572 -0.449 1.101 1.00 89.44 81 ILE A C 1
ATOM 614 O O . ILE A 1 81 ? 1.644 -1.664 0.909 1.00 89.44 81 ILE A O 1
ATOM 618 N N . MET A 1 82 ? 2.398 0.203 1.914 1.00 88.56 82 MET A N 1
ATOM 619 C CA . MET A 1 82 ? 3.419 -0.448 2.724 1.00 88.56 82 MET A CA 1
ATOM 620 C C . MET A 1 82 ? 3.653 0.293 4.040 1.00 88.56 82 MET A C 1
ATOM 622 O O . MET A 1 82 ? 3.337 1.475 4.164 1.00 88.56 82 MET A O 1
ATOM 626 N N . GLY A 1 83 ? 4.220 -0.411 5.017 1.00 86.69 83 GLY A N 1
ATOM 627 C CA . GLY A 1 83 ? 4.901 0.234 6.134 1.00 86.69 83 GLY A CA 1
ATOM 628 C C . GLY A 1 83 ? 6.313 0.621 5.742 1.00 86.69 83 GLY A C 1
ATOM 629 O O . GLY A 1 83 ? 6.936 -0.048 4.913 1.00 86.69 83 GLY A O 1
ATOM 630 N N . PHE A 1 84 ? 6.797 1.715 6.319 1.00 86.56 84 PHE A N 1
ATOM 631 C CA . PHE A 1 84 ? 8.198 2.085 6.264 1.00 86.56 84 PHE A CA 1
ATOM 632 C C . PHE A 1 84 ? 8.596 2.836 7.535 1.00 86.56 84 PHE A C 1
ATOM 634 O O . PHE A 1 84 ? 8.159 3.964 7.756 1.00 86.56 84 PHE A O 1
ATOM 641 N N . LYS A 1 85 ? 9.438 2.206 8.366 1.00 84.81 85 LYS A N 1
ATOM 642 C CA . LYS A 1 85 ? 10.007 2.794 9.597 1.00 84.81 85 LYS A CA 1
ATOM 643 C C . LYS A 1 85 ? 8.949 3.427 10.521 1.00 84.81 85 LYS A C 1
ATOM 645 O O . LYS A 1 85 ? 9.130 4.538 11.002 1.00 84.81 85 LYS A O 1
ATOM 650 N N . GLY A 1 86 ? 7.834 2.728 10.744 1.00 84.69 86 GLY A N 1
ATOM 651 C CA . GLY A 1 86 ? 6.732 3.207 11.592 1.00 84.69 86 GLY A CA 1
ATOM 652 C C . GLY A 1 86 ? 5.787 4.217 10.926 1.00 84.69 86 GLY A C 1
ATOM 653 O O . GLY A 1 86 ? 4.809 4.638 11.542 1.00 84.69 86 GLY A O 1
ATOM 654 N N . SER A 1 87 ? 6.020 4.567 9.661 1.00 88.06 87 SER A N 1
ATOM 655 C CA . SER A 1 87 ? 5.161 5.455 8.877 1.00 88.06 87 SER A CA 1
ATOM 656 C C . SER A 1 87 ? 4.471 4.711 7.735 1.00 88.06 87 SER A C 1
ATOM 658 O O . SER A 1 87 ? 4.931 3.669 7.260 1.00 88.06 87 SER A O 1
ATOM 660 N N . LEU A 1 88 ? 3.337 5.253 7.289 1.00 90.31 88 LEU A N 1
ATOM 661 C CA . LEU A 1 88 ? 2.664 4.791 6.076 1.00 90.31 88 LEU A CA 1
ATOM 662 C C . LEU A 1 88 ? 3.505 5.160 4.858 1.00 90.31 88 LEU A C 1
ATOM 664 O O . LEU A 1 88 ? 4.047 6.257 4.783 1.00 90.31 88 LEU A O 1
ATOM 668 N N . ALA A 1 89 ? 3.569 4.273 3.877 1.00 90.94 89 ALA A N 1
ATOM 669 C CA . ALA A 1 89 ? 4.263 4.518 2.627 1.00 90.94 89 ALA A CA 1
ATOM 670 C C . ALA A 1 89 ? 3.475 3.974 1.430 1.00 90.94 89 ALA A C 1
ATOM 672 O O . ALA A 1 89 ? 2.654 3.060 1.543 1.00 90.94 89 ALA A O 1
ATOM 673 N N . LEU A 1 90 ? 3.727 4.564 0.266 1.00 91.56 90 LEU A N 1
ATOM 674 C CA . LEU A 1 90 ? 3.144 4.175 -1.011 1.00 91.56 90 LEU A CA 1
ATOM 675 C C . LEU A 1 90 ? 4.250 3.994 -2.041 1.00 91.56 90 LEU A C 1
ATOM 677 O O . LEU A 1 90 ? 5.051 4.902 -2.252 1.00 91.56 90 LEU A O 1
ATOM 681 N N . ALA A 1 91 ? 4.231 2.856 -2.727 1.00 90.31 91 ALA A N 1
ATOM 682 C CA . ALA A 1 91 ? 5.002 2.624 -3.940 1.00 90.31 91 ALA A CA 1
ATOM 683 C C . ALA A 1 91 ? 4.058 2.715 -5.142 1.00 90.31 91 ALA A C 1
ATOM 685 O O . ALA A 1 91 ? 3.156 1.885 -5.277 1.00 90.31 91 ALA A O 1
ATOM 686 N N . TYR A 1 92 ? 4.237 3.708 -6.011 1.00 88.94 92 TYR A N 1
ATOM 687 C CA . TYR A 1 92 ? 3.406 3.893 -7.199 1.00 88.94 92 TYR A CA 1
ATOM 688 C C . TYR A 1 92 ? 4.210 3.749 -8.484 1.00 88.94 92 TYR A C 1
ATOM 690 O O . TYR A 1 92 ? 5.398 4.053 -8.549 1.00 88.94 92 TYR A O 1
ATOM 698 N N . TYR A 1 93 ? 3.557 3.191 -9.495 1.00 85.94 93 TYR A N 1
ATOM 699 C CA . TYR A 1 93 ? 4.199 2.699 -10.704 1.00 85.94 93 TYR A CA 1
ATOM 700 C C . TYR A 1 93 ? 3.204 2.697 -11.871 1.00 85.94 93 TYR A C 1
ATOM 702 O O . TYR A 1 93 ? 1.993 2.612 -11.656 1.00 85.94 93 TYR A O 1
ATOM 710 N N . PRO A 1 94 ? 3.667 2.794 -13.124 1.00 80.31 94 PRO A N 1
ATOM 711 C CA . PRO A 1 94 ? 2.793 2.768 -14.288 1.00 80.31 94 PRO A CA 1
ATOM 712 C C . PRO A 1 94 ? 2.078 1.416 -14.396 1.00 80.31 94 PRO A C 1
ATOM 714 O O . PRO A 1 94 ? 2.693 0.354 -14.275 1.00 80.31 94 PRO A O 1
ATOM 717 N N . SER A 1 95 ? 0.784 1.448 -14.698 1.00 73.62 95 SER A N 1
ATOM 718 C CA . SER A 1 95 ? 0.051 0.253 -15.106 1.00 73.62 95 SER A CA 1
ATOM 719 C C . SER A 1 95 ? 0.556 -0.195 -16.481 1.00 73.62 95 SER A C 1
ATOM 721 O O . SER A 1 95 ? 0.330 0.488 -17.482 1.00 73.62 95 SER A O 1
ATOM 723 N N . ARG A 1 96 ? 1.254 -1.336 -16.567 1.00 63.44 96 ARG A N 1
ATOM 724 C CA . ARG A 1 96 ? 1.466 -2.006 -17.860 1.00 63.44 96 ARG A CA 1
ATOM 725 C C . ARG A 1 96 ? 0.242 -2.867 -18.144 1.00 63.44 96 ARG A C 1
ATOM 727 O O . ARG A 1 96 ? 0.028 -3.868 -17.474 1.00 63.44 96 ARG A O 1
ATOM 734 N N . GLY A 1 97 ? -0.566 -2.455 -19.116 1.00 50.78 97 GLY A N 1
ATOM 735 C CA . GLY A 1 97 ? -1.775 -3.193 -19.498 1.00 50.78 97 GLY A CA 1
ATOM 736 C C . GLY A 1 97 ? -2.771 -2.401 -20.341 1.00 50.78 97 GLY A C 1
ATOM 737 O O . GLY A 1 97 ? -3.566 -2.998 -21.058 1.00 50.78 97 GLY A O 1
ATOM 738 N N . LEU A 1 98 ? -2.705 -1.066 -20.337 1.00 46.53 98 LEU A N 1
ATOM 739 C CA . LEU A 1 98 ? -3.483 -0.257 -21.276 1.00 46.53 98 LEU A CA 1
ATOM 740 C C . LEU A 1 98 ? -2.725 -0.161 -22.603 1.00 46.53 98 LEU A C 1
ATOM 742 O O . LEU A 1 98 ? -1.840 0.679 -22.776 1.00 46.53 98 LEU A O 1
ATOM 746 N N . VAL A 1 99 ? -3.059 -1.063 -23.528 1.00 43.06 99 VAL A N 1
ATOM 747 C CA . VAL A 1 99 ? -2.602 -1.012 -24.923 1.00 43.06 99 VAL A CA 1
ATOM 748 C C . VAL A 1 99 ? -2.828 0.406 -25.466 1.00 43.06 99 VAL A C 1
ATOM 750 O O . VAL A 1 99 ? -3.926 0.9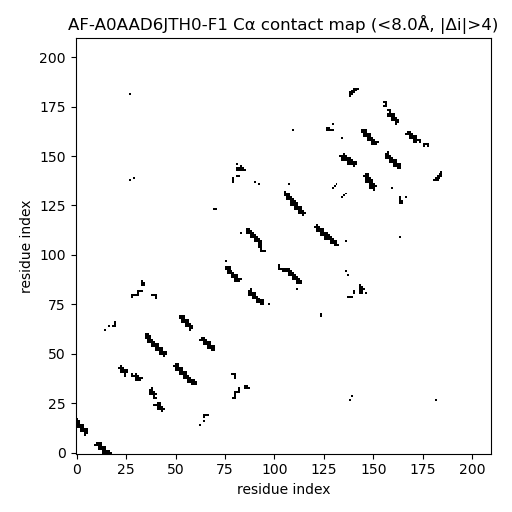48 -25.360 1.00 43.06 99 VAL A O 1
ATOM 753 N N . GLY A 1 100 ? -1.781 1.019 -26.022 1.00 48.00 100 GLY A N 1
ATOM 754 C CA . GLY A 1 100 ? -1.874 2.319 -26.698 1.00 48.00 100 GLY A CA 1
ATOM 755 C C . GLY A 1 100 ? -1.521 3.559 -25.869 1.00 48.00 100 GLY A C 1
ATOM 756 O O . GLY A 1 100 ? -1.610 4.661 -26.407 1.00 48.00 100 GLY A O 1
ATOM 757 N N . ARG A 1 101 ? -1.078 3.435 -24.606 1.00 52.38 101 ARG A N 1
ATOM 758 C CA . ARG A 1 101 ? -0.487 4.569 -23.868 1.00 52.38 101 ARG A CA 1
ATOM 759 C C . ARG A 1 101 ? 0.967 4.304 -23.465 1.00 52.38 101 ARG A C 1
ATOM 761 O O . ARG A 1 101 ? 1.221 3.311 -22.784 1.00 52.38 101 ARG A O 1
ATOM 768 N N . PRO A 1 102 ? 1.920 5.184 -23.838 1.00 51.38 102 PRO A N 1
ATOM 769 C CA . PRO A 1 102 ? 3.267 5.142 -23.282 1.00 51.38 102 PRO A CA 1
ATOM 770 C C . PRO A 1 102 ? 3.184 5.214 -21.757 1.00 51.38 102 PRO A C 1
ATOM 772 O O . PRO A 1 102 ? 2.415 6.012 -21.214 1.00 51.38 102 PRO A O 1
ATOM 775 N N . ALA A 1 103 ? 3.958 4.382 -21.062 1.00 56.22 103 ALA A N 1
ATOM 776 C CA . ALA A 1 103 ? 4.095 4.513 -19.620 1.00 56.22 103 ALA A CA 1
ATOM 777 C C . ALA A 1 103 ? 4.653 5.912 -19.317 1.00 56.22 103 ALA A C 1
ATOM 779 O O . ALA A 1 103 ? 5.681 6.295 -19.868 1.00 56.22 103 ALA A O 1
ATOM 780 N N . ALA A 1 104 ? 3.974 6.676 -18.458 1.00 57.88 104 ALA A N 1
ATOM 781 C CA . ALA A 1 104 ? 4.370 8.048 -18.120 1.00 57.88 104 ALA A CA 1
ATOM 782 C C . ALA A 1 104 ? 5.747 8.131 -17.427 1.00 57.88 104 ALA A C 1
ATOM 78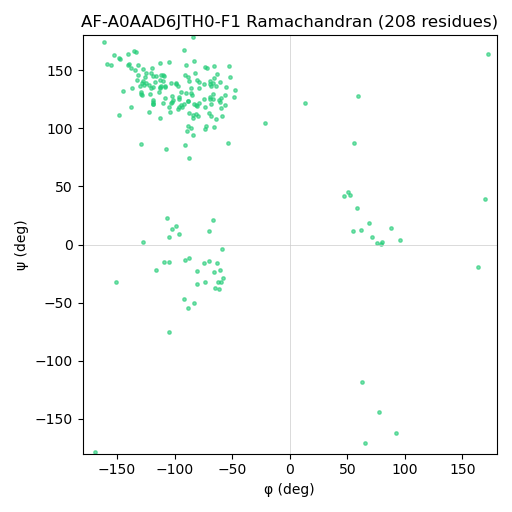4 O O . ALA A 1 104 ? 6.334 9.202 -17.325 1.00 57.88 104 ALA A O 1
ATOM 785 N N . THR A 1 105 ? 6.244 7.000 -16.929 1.00 68.25 105 THR A N 1
ATOM 786 C CA . THR A 1 105 ? 7.528 6.839 -16.249 1.00 68.25 105 THR A CA 1
ATOM 787 C C . THR A 1 105 ? 7.930 5.368 -16.321 1.00 68.25 105 THR A C 1
ATOM 789 O O . THR A 1 105 ? 7.068 4.500 -16.456 1.00 68.25 105 THR A O 1
ATOM 792 N N . ASP A 1 106 ? 9.221 5.067 -16.231 1.00 80.56 106 ASP A N 1
ATOM 793 C CA . ASP A 1 106 ? 9.754 3.709 -16.099 1.00 80.56 106 ASP A CA 1
ATOM 794 C C . ASP A 1 106 ? 10.270 3.425 -14.675 1.00 80.56 106 ASP A C 1
ATOM 796 O O . ASP A 1 106 ? 11.084 2.524 -14.449 1.00 80.56 106 ASP A O 1
ATOM 800 N N . ARG A 1 107 ? 9.763 4.186 -13.697 1.00 86.62 107 ARG A N 1
ATOM 801 C CA . ARG A 1 107 ? 10.163 4.113 -12.292 1.00 86.62 107 ARG A CA 1
ATOM 802 C C . ARG A 1 107 ? 9.010 3.753 -11.365 1.00 86.62 107 ARG A C 1
ATOM 804 O O . ARG A 1 107 ? 7.851 4.060 -11.634 1.00 86.62 107 ARG A O 1
ATOM 811 N N . VAL A 1 108 ? 9.369 3.119 -10.253 1.00 89.38 108 VAL A N 1
ATOM 812 C CA . VAL A 1 108 ? 8.540 3.032 -9.050 1.00 89.38 108 VAL A CA 1
ATOM 813 C C . VAL A 1 108 ? 8.949 4.171 -8.146 1.00 89.38 108 VAL A C 1
ATOM 815 O O . VAL A 1 108 ? 10.102 4.237 -7.726 1.00 89.38 108 VAL A O 1
ATOM 818 N N . GLU A 1 109 ? 8.029 5.068 -7.849 1.00 90.81 109 GLU A N 1
ATOM 819 C CA . GLU A 1 109 ? 8.270 6.155 -6.912 1.00 90.81 109 GLU A CA 1
ATOM 820 C C . GLU A 1 109 ? 7.704 5.788 -5.546 1.00 90.81 109 GLU A C 1
ATOM 822 O O . GLU A 1 109 ? 6.634 5.187 -5.435 1.00 90.81 109 GLU A O 1
ATOM 827 N N . ILE A 1 110 ? 8.462 6.116 -4.503 1.00 90.81 110 ILE A N 1
ATOM 828 C CA . ILE A 1 110 ? 8.152 5.748 -3.128 1.00 90.81 110 ILE A CA 1
ATOM 829 C C . ILE A 1 110 ? 7.965 7.027 -2.334 1.00 90.81 110 ILE A C 1
ATOM 831 O O . ILE A 1 110 ? 8.873 7.858 -2.280 1.00 90.81 110 ILE A O 1
ATOM 835 N N . CYS A 1 111 ? 6.799 7.173 -1.714 1.00 92.00 111 CYS A N 1
ATOM 836 C CA . CYS A 1 111 ? 6.480 8.282 -0.825 1.00 92.00 111 CYS A CA 1
ATOM 837 C C . CYS A 1 111 ? 6.131 7.767 0.569 1.00 92.00 111 CYS A C 1
ATOM 839 O O . CYS A 1 111 ? 5.544 6.696 0.706 1.00 92.00 111 CYS A O 1
ATOM 841 N N . VAL A 1 112 ? 6.455 8.556 1.588 1.00 91.31 112 VAL A N 1
ATOM 842 C CA . VAL A 1 112 ? 6.152 8.283 2.996 1.00 91.31 112 VAL A CA 1
ATOM 843 C C . VAL A 1 112 ? 5.212 9.371 3.510 1.00 91.31 112 VAL A C 1
ATOM 845 O O . VAL A 1 112 ? 5.340 10.537 3.137 1.00 91.31 112 VAL A O 1
ATOM 848 N N . TRP A 1 113 ? 4.237 8.971 4.316 1.00 89.94 113 TRP A N 1
ATOM 849 C CA . TRP A 1 113 ? 3.315 9.844 5.027 1.00 89.94 113 TRP A CA 1
ATOM 850 C C . TRP A 1 113 ? 3.962 10.256 6.341 1.00 89.94 113 TRP A C 1
ATOM 852 O O . TRP A 1 113 ? 3.986 9.477 7.300 1.00 89.94 113 TRP A O 1
ATOM 862 N N . ASP A 1 114 ? 4.514 11.461 6.354 1.00 78.94 114 ASP A N 1
ATOM 863 C CA . ASP A 1 114 ? 5.389 11.930 7.420 1.00 78.94 114 ASP A CA 1
ATOM 864 C C . ASP A 1 114 ? 5.029 13.355 7.857 1.00 78.94 114 ASP A C 1
ATOM 866 O O . ASP A 1 114 ? 4.258 14.045 7.187 1.00 78.94 114 ASP A O 1
ATOM 870 N N . ASP A 1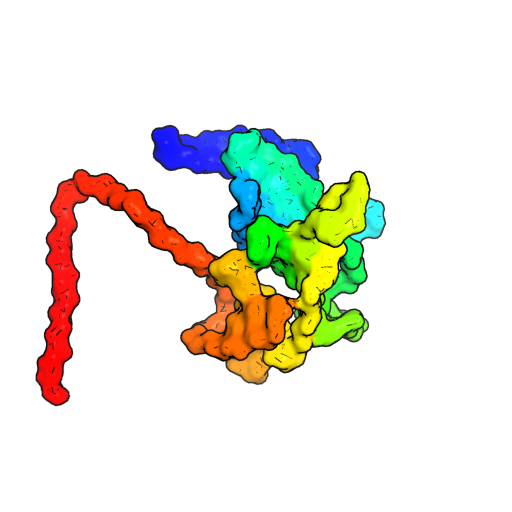 115 ? 5.567 13.789 8.993 1.00 67.00 115 ASP A N 1
ATOM 871 C CA . ASP A 1 115 ? 5.351 15.121 9.579 1.00 67.00 115 ASP A CA 1
ATOM 872 C C . ASP A 1 115 ? 6.526 16.092 9.360 1.00 67.00 115 ASP A C 1
ATOM 874 O O . ASP A 1 115 ? 6.573 17.165 9.963 1.00 67.00 115 ASP A O 1
ATOM 878 N N . TYR A 1 116 ? 7.449 15.738 8.465 1.00 52.38 116 TYR A N 1
ATOM 879 C CA . TYR A 1 116 ? 8.823 16.245 8.409 1.00 52.38 116 TYR A CA 1
ATOM 880 C C . TYR A 1 116 ? 9.034 17.744 8.067 1.00 52.38 116 TYR A C 1
ATOM 882 O O . TYR A 1 116 ? 10.139 18.100 7.654 1.00 52.38 116 TYR A O 1
ATOM 890 N N . GLY A 1 117 ? 8.071 18.667 8.233 1.00 47.06 117 GLY A N 1
ATOM 891 C CA . GLY A 1 117 ? 8.392 20.076 7.950 1.00 47.06 117 GLY A CA 1
ATOM 892 C C . GLY A 1 117 ? 7.330 21.175 7.877 1.00 47.06 117 GLY A C 1
ATOM 893 O O . GLY A 1 117 ? 7.518 22.075 7.062 1.00 47.06 117 GLY A O 1
ATOM 894 N N . GLY A 1 118 ? 6.281 21.231 8.707 1.00 48.28 118 GLY A N 1
ATOM 895 C CA . GLY A 1 118 ? 5.519 22.492 8.778 1.00 48.28 118 GLY A CA 1
ATOM 896 C C . GLY A 1 118 ? 4.225 22.488 9.580 1.00 48.28 118 GLY A C 1
ATOM 897 O O . GLY A 1 118 ? 3.661 21.441 9.874 1.00 48.28 118 GLY A O 1
ATOM 898 N N . ALA A 1 119 ? 3.747 23.695 9.898 1.00 50.94 119 ALA A N 1
ATOM 899 C CA . ALA A 1 119 ? 2.583 23.996 10.740 1.00 50.94 119 ALA A CA 1
ATOM 900 C C . ALA A 1 119 ? 1.232 23.399 10.269 1.00 50.94 119 ALA A C 1
ATOM 902 O O . ALA A 1 119 ? 0.244 23.512 10.991 1.00 50.94 119 ALA A O 1
ATOM 903 N N . ASP A 1 120 ? 1.200 22.733 9.108 1.00 57.12 120 ASP A N 1
ATOM 904 C CA . ASP A 1 120 ? -0.008 22.280 8.405 1.00 57.12 120 ASP A CA 1
ATOM 905 C C . ASP A 1 120 ? -0.282 20.760 8.513 1.00 57.12 120 ASP A C 1
ATOM 907 O O . ASP A 1 120 ? -1.222 20.248 7.904 1.00 57.12 120 ASP A O 1
ATOM 911 N N . GLY A 1 121 ? 0.492 20.021 9.319 1.00 69.12 121 GLY A N 1
ATOM 912 C CA . GLY A 1 121 ? 0.257 18.596 9.605 1.00 69.12 121 GLY A CA 1
ATOM 913 C C . GLY A 1 121 ? 0.997 17.620 8.677 1.00 69.12 121 GLY A C 1
ATOM 914 O O . GLY A 1 121 ? 1.991 17.975 8.053 1.00 69.12 121 GLY A O 1
ATOM 915 N N . LYS A 1 122 ? 0.553 16.351 8.631 1.00 74.12 122 LYS A N 1
ATOM 916 C CA . LYS A 1 122 ? 1.211 15.276 7.857 1.00 74.12 122 LYS A CA 1
ATOM 917 C C . LYS A 1 122 ? 0.960 15.409 6.356 1.00 74.12 122 LYS A C 1
ATOM 919 O O . LYS A 1 122 ? -0.176 15.624 5.935 1.00 74.12 122 LYS A O 1
ATOM 924 N N . TYR A 1 123 ? 2.000 15.189 5.556 1.00 85.44 123 TYR A N 1
ATOM 925 C CA . TYR A 1 123 ? 1.937 15.210 4.095 1.00 85.44 123 TYR A CA 1
ATOM 926 C C . TYR A 1 123 ? 2.804 14.106 3.475 1.00 85.44 123 TYR A C 1
ATOM 928 O O . TYR A 1 123 ? 3.654 13.492 4.123 1.00 85.44 123 TYR A O 1
ATOM 936 N N . TRP A 1 124 ? 2.572 13.820 2.193 1.00 90.06 124 TRP A N 1
ATOM 937 C CA . TRP A 1 124 ? 3.374 12.845 1.458 1.00 90.06 124 TRP A CA 1
ATOM 938 C C . TRP A 1 124 ? 4.700 13.451 1.016 1.00 90.06 124 TRP A C 1
ATOM 940 O O . TRP A 1 124 ? 4.718 14.402 0.237 1.00 90.06 124 TRP A O 1
ATOM 950 N N . THR A 1 125 ? 5.803 12.840 1.438 1.00 89.88 125 THR A N 1
ATOM 951 C CA . THR A 1 125 ? 7.154 13.213 1.009 1.00 89.88 125 THR A CA 1
ATOM 952 C C . THR A 1 125 ? 7.757 12.101 0.165 1.00 89.88 125 THR A C 1
ATOM 954 O O . THR A 1 125 ? 7.654 10.922 0.507 1.00 89.88 125 THR A O 1
ATOM 957 N N . LYS A 1 126 ? 8.395 12.459 -0.952 1.00 90.06 126 LYS A N 1
ATOM 958 C CA . LYS A 1 126 ? 9.118 11.500 -1.793 1.00 90.06 126 LYS A CA 1
ATOM 959 C C . LYS A 1 126 ? 10.353 10.991 -1.050 1.00 90.06 126 LYS A C 1
ATOM 961 O O . LYS A 1 126 ? 11.231 11.774 -0.708 1.00 90.06 126 LYS A O 1
ATOM 966 N N . LEU A 1 127 ? 10.421 9.679 -0.849 1.00 89.62 127 LEU A N 1
ATOM 967 C CA . LEU A 1 127 ? 11.552 8.991 -0.233 1.00 89.62 127 LEU A CA 1
ATOM 968 C C . LEU A 1 127 ? 12.595 8.611 -1.285 1.00 89.62 127 LEU A C 1
ATOM 970 O O . LEU A 1 127 ? 13.770 8.930 -1.139 1.00 89.62 127 LEU A O 1
ATOM 974 N N . ASN A 1 128 ? 12.176 7.898 -2.335 1.00 89.44 128 ASN A N 1
ATOM 975 C CA . ASN A 1 128 ? 13.099 7.358 -3.331 1.00 89.44 128 ASN A CA 1
ATOM 976 C C . ASN A 1 128 ? 12.400 6.995 -4.651 1.00 89.44 128 ASN A C 1
ATOM 978 O O . ASN A 1 128 ? 11.174 7.046 -4.762 1.00 89.44 128 ASN A O 1
ATOM 982 N N . SER A 1 129 ? 13.183 6.600 -5.655 1.00 89.31 129 SER A N 1
ATOM 983 C CA . SER A 1 129 ? 12.688 6.022 -6.904 1.00 89.31 129 SER A CA 1
ATOM 984 C C . SER A 1 129 ? 13.523 4.822 -7.342 1.00 89.31 129 SER A C 1
ATOM 986 O O . SER A 1 129 ? 14.748 4.906 -7.357 1.00 89.31 129 SER A O 1
ATOM 988 N N . LEU A 1 130 ? 12.862 3.742 -7.754 1.00 89.19 130 LEU A N 1
ATOM 989 C CA . LEU A 1 130 ? 13.474 2.501 -8.226 1.00 89.19 130 LEU A CA 1
ATOM 990 C C . LEU A 1 130 ? 13.223 2.305 -9.721 1.00 89.19 130 LEU A C 1
ATOM 992 O O . LEU A 1 130 ? 12.151 2.636 -10.227 1.00 89.19 130 LEU A O 1
ATOM 996 N N . GLN A 1 131 ? 14.182 1.716 -10.430 1.00 87.38 131 GLN A N 1
ATOM 997 C CA . GLN A 1 131 ? 14.053 1.463 -11.863 1.00 87.38 131 GLN A CA 1
ATOM 998 C C . GLN A 1 131 ? 13.219 0.196 -12.130 1.00 87.38 131 GLN A C 1
ATOM 1000 O O . GLN A 1 131 ? 13.627 -0.909 -11.760 1.00 87.38 131 GLN A O 1
ATOM 1005 N N . LEU A 1 132 ? 12.078 0.326 -12.824 1.00 83.88 132 LEU A N 1
ATOM 1006 C CA . LEU A 1 132 ? 11.185 -0.810 -13.127 1.00 83.88 132 LEU A CA 1
ATOM 1007 C C . LEU A 1 132 ? 11.871 -1.871 -13.977 1.00 83.88 132 LEU A C 1
ATOM 1009 O O . LEU A 1 132 ? 11.669 -3.062 -13.770 1.00 83.88 132 LEU A O 1
ATOM 1013 N N . ASN A 1 133 ? 12.695 -1.459 -14.940 1.00 83.56 133 ASN A N 1
ATOM 1014 C CA . ASN A 1 133 ? 13.383 -2.404 -15.821 1.00 83.56 133 ASN A CA 1
ATOM 1015 C C . ASN A 1 133 ? 14.392 -3.272 -15.045 1.00 83.56 133 ASN A C 1
AT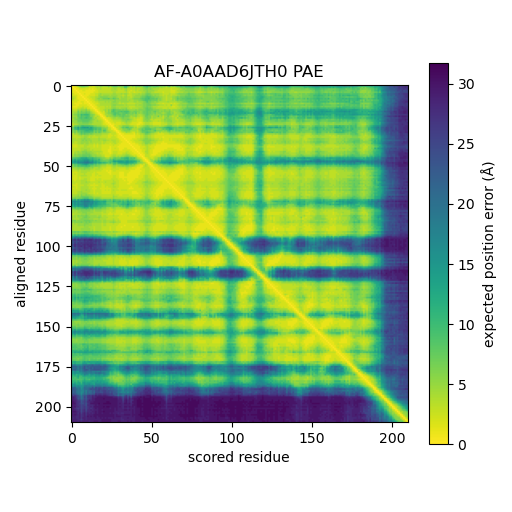OM 1017 O O . ASN A 1 133 ? 14.704 -4.390 -15.463 1.00 83.56 133 ASN A O 1
ATOM 1021 N N . THR A 1 134 ? 14.867 -2.793 -13.893 1.00 84.81 134 THR A N 1
ATOM 1022 C CA . THR A 1 134 ? 15.786 -3.528 -13.021 1.00 84.81 134 THR A CA 1
ATOM 1023 C C . THR A 1 134 ? 15.032 -4.488 -12.106 1.00 84.81 134 THR A C 1
ATOM 1025 O O . THR A 1 134 ? 15.370 -5.669 -12.087 1.00 84.81 134 THR A O 1
ATOM 1028 N N . LEU A 1 135 ? 13.997 -4.012 -11.402 1.00 84.88 135 LEU A N 1
ATOM 1029 C CA . LEU A 1 135 ? 13.359 -4.754 -10.301 1.00 84.88 135 LEU A CA 1
ATOM 1030 C C . LEU A 1 135 ? 11.950 -5.283 -10.603 1.00 84.88 135 LEU A C 1
ATOM 1032 O O . LEU A 1 135 ? 11.464 -6.158 -9.893 1.00 84.88 135 LEU A O 1
ATOM 1036 N N . GLY A 1 136 ? 11.296 -4.807 -11.659 1.00 87.75 136 GLY A N 1
ATOM 1037 C CA . GLY A 1 136 ? 9.901 -5.123 -11.958 1.00 87.75 136 GLY A CA 1
ATOM 1038 C C . GLY A 1 136 ? 8.922 -4.341 -11.078 1.00 87.75 136 GLY A C 1
ATOM 1039 O O . GLY A 1 136 ? 9.163 -3.175 -10.778 1.00 87.75 136 GLY A O 1
ATOM 1040 N N . TYR A 1 137 ? 7.809 -4.963 -10.685 1.00 86.31 137 TYR A N 1
ATOM 1041 C CA . TYR A 1 137 ? 6.677 -4.313 -10.009 1.00 86.31 137 TYR A CA 1
ATOM 1042 C C . TYR A 1 137 ? 6.553 -4.730 -8.545 1.00 86.31 137 TYR A C 1
ATOM 1044 O O . TYR A 1 137 ? 6.803 -5.894 -8.235 1.00 86.31 137 TYR A O 1
ATOM 1052 N N . PRO A 1 138 ? 6.109 -3.841 -7.644 1.00 87.94 138 PRO A N 1
ATOM 1053 C CA . PRO A 1 138 ? 5.878 -4.214 -6.257 1.00 87.94 138 PRO A CA 1
ATOM 1054 C C . PRO A 1 138 ? 4.677 -5.158 -6.136 1.00 87.94 138 PRO A C 1
ATOM 1056 O O . PRO A 1 138 ? 3.575 -4.848 -6.590 1.00 87.94 138 PRO A O 1
ATOM 1059 N N . VAL A 1 139 ? 4.887 -6.297 -5.480 1.00 84.81 139 VAL A N 1
ATOM 1060 C CA . VAL A 1 139 ? 3.861 -7.329 -5.248 1.00 84.81 139 VAL A CA 1
ATOM 1061 C C . VAL A 1 139 ? 3.534 -7.521 -3.772 1.00 84.81 139 VAL A C 1
ATOM 1063 O O . VAL A 1 139 ? 2.421 -7.923 -3.445 1.00 84.81 139 VAL A O 1
ATOM 1066 N N . GLY A 1 140 ? 4.430 -7.148 -2.860 1.00 81.50 140 GLY A N 1
ATOM 1067 C CA . GLY A 1 140 ? 4.192 -7.293 -1.428 1.00 81.50 140 GLY A CA 1
ATOM 1068 C C . GLY A 1 140 ? 5.222 -6.582 -0.569 1.00 81.50 140 GLY A C 1
ATOM 1069 O O . GLY A 1 140 ? 6.126 -5.926 -1.081 1.00 81.50 140 GLY A O 1
ATOM 1070 N N . VAL A 1 141 ? 5.055 -6.709 0.743 1.00 79.50 141 VAL A N 1
ATOM 1071 C CA . VAL A 1 141 ? 5.853 -6.019 1.761 1.00 79.50 141 VAL A CA 1
ATOM 1072 C C . VAL A 1 141 ? 6.280 -7.040 2.812 1.00 79.50 141 VAL A C 1
ATOM 1074 O O . VAL A 1 141 ? 5.495 -7.920 3.164 1.00 79.50 141 VAL A O 1
ATOM 1077 N N . THR A 1 142 ? 7.505 -6.919 3.317 1.00 76.44 142 THR A N 1
ATOM 1078 C CA . THR A 1 142 ? 8.048 -7.745 4.408 1.00 76.44 142 THR A CA 1
ATOM 1079 C C . THR A 1 142 ? 8.563 -6.867 5.536 1.00 76.44 142 THR A C 1
ATOM 1081 O O . THR A 1 142 ? 9.185 -5.838 5.255 1.00 76.44 142 THR A O 1
ATOM 1084 N N . ASN A 1 143 ? 8.410 -7.310 6.787 1.00 66.25 143 ASN A N 1
ATOM 1085 C CA . ASN A 1 143 ? 9.071 -6.724 7.964 1.00 66.25 143 ASN A CA 1
ATOM 1086 C C . ASN A 1 143 ? 8.964 -5.186 8.019 1.00 66.25 143 ASN A C 1
ATOM 1088 O O . ASN A 1 143 ? 9.954 -4.495 8.261 1.00 66.25 143 ASN A O 1
ATOM 1092 N N . GLU A 1 144 ? 7.781 -4.656 7.682 1.00 67.50 144 GLU A N 1
ATOM 1093 C CA . GLU A 1 144 ? 7.422 -3.227 7.746 1.00 67.50 144 GLU A CA 1
ATOM 1094 C C . GLU A 1 144 ? 8.337 -2.251 6.980 1.00 67.50 144 GLU A C 1
ATOM 1096 O O . GLU A 1 144 ? 8.253 -1.042 7.183 1.00 67.50 144 GLU A O 1
ATOM 1101 N N . THR A 1 145 ? 9.241 -2.741 6.129 1.00 73.69 145 THR A N 1
ATOM 1102 C CA . THR A 1 145 ? 10.262 -1.901 5.475 1.00 73.69 145 THR A CA 1
ATOM 1103 C C . THR A 1 145 ? 10.699 -2.424 4.111 1.00 73.69 145 THR A C 1
ATOM 1105 O O . THR A 1 145 ? 11.023 -1.627 3.232 1.00 73.69 145 THR A O 1
ATOM 1108 N N . GLY A 1 146 ? 10.702 -3.743 3.910 1.00 81.81 146 GLY A N 1
ATOM 1109 C CA . GLY A 1 146 ? 11.154 -4.369 2.672 1.00 81.81 146 GLY A CA 1
ATOM 1110 C C . GLY A 1 146 ? 10.045 -4.456 1.630 1.00 81.81 146 GLY A C 1
ATOM 1111 O O . GLY A 1 146 ? 8.932 -4.878 1.937 1.00 81.81 146 GLY A O 1
ATOM 1112 N N . LEU A 1 147 ? 10.354 -4.095 0.387 1.00 87.81 147 LEU A N 1
ATOM 1113 C CA . LEU A 1 147 ? 9.438 -4.203 -0.746 1.00 87.81 147 LEU A CA 1
ATOM 1114 C C . LEU A 1 147 ? 9.802 -5.433 -1.577 1.00 87.81 147 LEU A C 1
ATOM 1116 O O . LEU A 1 147 ? 10.940 -5.560 -2.033 1.00 87.81 147 LEU A O 1
ATOM 1120 N N . ILE A 1 148 ? 8.843 -6.334 -1.791 1.00 89.06 148 ILE A N 1
ATOM 1121 C CA . ILE A 1 148 ? 9.032 -7.450 -2.715 1.00 89.06 148 ILE A CA 1
ATOM 1122 C C . ILE A 1 148 ? 8.620 -7.012 -4.108 1.00 89.06 148 ILE A C 1
ATOM 1124 O O . ILE A 1 148 ? 7.480 -6.607 -4.347 1.00 89.06 148 ILE A O 1
ATOM 1128 N N . MET A 1 149 ? 9.568 -7.144 -5.024 1.00 89.25 149 MET A N 1
ATOM 1129 C CA . MET A 1 149 ? 9.443 -6.796 -6.425 1.00 89.25 149 MET A CA 1
ATOM 1130 C C . MET A 1 149 ? 9.381 -8.069 -7.264 1.00 89.25 149 MET A C 1
ATOM 1132 O O . MET A 1 149 ? 10.165 -8.991 -7.050 1.00 89.25 149 MET A O 1
ATOM 1136 N N . ARG A 1 150 ? 8.464 -8.114 -8.229 1.00 88.12 150 ARG A N 1
ATOM 1137 C CA . ARG A 1 150 ? 8.307 -9.190 -9.207 1.00 88.12 150 ARG A CA 1
ATOM 1138 C C . ARG A 1 150 ? 8.714 -8.681 -10.580 1.00 88.12 150 ARG A C 1
ATOM 1140 O O . ARG A 1 150 ? 8.090 -7.761 -11.113 1.00 88.12 150 ARG A O 1
ATOM 1147 N N . LYS A 1 151 ? 9.698 -9.331 -11.192 1.00 87.50 151 LYS A N 1
ATOM 1148 C CA . LYS A 1 151 ? 10.125 -9.078 -12.569 1.00 87.50 151 LYS A CA 1
ATOM 1149 C C . LYS A 1 151 ? 9.824 -10.291 -13.437 1.00 87.50 151 LYS A C 1
ATOM 1151 O O . LYS A 1 151 ? 10.181 -11.411 -13.079 1.00 87.50 151 LYS A O 1
ATOM 1156 N N . LEU A 1 152 ? 9.194 -10.053 -14.584 1.00 82.81 152 LEU A N 1
ATOM 1157 C CA . LEU A 1 152 ? 9.101 -11.051 -15.643 1.00 82.81 152 LEU A CA 1
ATOM 1158 C C . LEU A 1 152 ? 10.357 -10.965 -16.515 1.00 82.81 152 LEU A C 1
ATOM 1160 O O . LEU A 1 152 ? 10.736 -9.875 -16.947 1.00 82.81 152 LEU A O 1
ATOM 1164 N N . ASP A 1 153 ? 10.983 -12.111 -16.755 1.00 79.94 153 ASP A N 1
ATOM 1165 C CA . ASP A 1 153 ? 12.166 -12.284 -17.595 1.00 79.94 153 ASP A CA 1
ATOM 1166 C C . ASP A 1 153 ? 11.891 -13.412 -18.600 1.00 79.94 153 ASP A C 1
ATOM 1168 O O . ASP A 1 153 ? 12.102 -14.598 -18.333 1.00 79.94 153 ASP A O 1
ATOM 1172 N N . GLY A 1 154 ? 11.278 -13.047 -19.730 1.00 80.38 154 GLY A N 1
ATOM 1173 C CA . GLY A 1 154 ? 10.707 -14.015 -20.665 1.00 80.38 154 GLY A CA 1
ATOM 1174 C C . GLY A 1 154 ? 9.577 -14.819 -20.014 1.00 80.38 154 GLY A C 1
ATOM 1175 O O . GLY A 1 154 ? 8.566 -14.248 -19.608 1.00 80.38 154 GLY A O 1
ATOM 1176 N N . GLN A 1 155 ? 9.749 -16.140 -19.924 1.00 75.94 155 GLN A N 1
ATOM 1177 C CA . GLN A 1 155 ? 8.799 -17.045 -19.259 1.00 75.94 155 GLN A CA 1
ATOM 1178 C C . GLN A 1 155 ? 9.060 -17.189 -17.752 1.00 75.94 155 GLN A C 1
ATOM 1180 O O . GLN A 1 155 ? 8.218 -17.715 -17.027 1.00 75.94 155 GLN A O 1
ATOM 1185 N N . PHE A 1 156 ? 10.204 -16.707 -17.263 1.00 80.44 156 PHE A N 1
ATOM 1186 C CA . PHE A 1 156 ? 10.586 -16.847 -15.865 1.00 80.44 156 PHE A CA 1
ATOM 1187 C C . PHE A 1 156 ? 10.104 -15.660 -15.037 1.00 80.44 156 PHE A C 1
ATOM 1189 O O . PHE A 1 156 ? 10.082 -14.512 -15.487 1.00 80.44 156 PHE A O 1
ATOM 1196 N N . THR A 1 157 ? 9.747 -15.934 -13.784 1.00 85.44 157 THR A N 1
ATOM 1197 C CA . THR A 1 157 ? 9.448 -14.899 -12.792 1.00 85.44 157 THR A CA 1
ATOM 1198 C C . THR A 1 157 ? 10.579 -14.845 -11.773 1.00 85.44 157 THR A C 1
ATOM 1200 O O . THR A 1 157 ? 10.919 -15.853 -11.163 1.00 85.44 157 THR A O 1
ATOM 1203 N N . GLN A 1 158 ? 11.151 -13.658 -11.579 1.00 88.50 158 GLN A N 1
ATOM 1204 C CA . GLN A 1 158 ? 12.153 -13.393 -10.552 1.00 88.50 158 GLN A CA 1
ATOM 1205 C C . GLN A 1 158 ? 11.559 -12.496 -9.471 1.00 88.50 158 GLN A C 1
ATOM 1207 O O . GLN A 1 158 ? 10.837 -11.540 -9.768 1.00 88.50 158 GLN A O 1
ATOM 1212 N N . PHE A 1 159 ? 11.915 -12.782 -8.222 1.00 89.88 159 PHE A N 1
ATOM 1213 C CA . PHE A 1 159 ? 11.544 -11.968 -7.076 1.00 89.88 159 PHE A CA 1
ATOM 1214 C C . PHE A 1 159 ? 12.775 -11.301 -6.476 1.00 89.88 159 PHE A C 1
ATOM 1216 O O . PHE A 1 159 ? 13.844 -11.907 -6.381 1.00 89.88 159 PHE A O 1
ATOM 1223 N N . PHE A 1 160 ? 12.617 -10.055 -6.049 1.00 90.94 160 PHE A N 1
ATOM 1224 C CA . PHE A 1 160 ? 13.653 -9.291 -5.369 1.00 90.94 160 PHE A CA 1
ATOM 1225 C C . PHE A 1 160 ? 13.100 -8.720 -4.077 1.00 90.94 160 PHE A C 1
ATOM 1227 O O . PHE A 1 160 ? 11.980 -8.220 -4.053 1.00 90.94 160 PHE A O 1
ATOM 1234 N N . LEU A 1 161 ? 13.903 -8.752 -3.021 1.00 90.44 161 LEU A N 1
ATOM 1235 C CA . LEU A 1 161 ? 13.669 -7.949 -1.833 1.00 90.44 161 LEU A CA 1
ATOM 1236 C C . LEU A 1 161 ? 14.473 -6.663 -1.973 1.00 90.44 161 LEU A C 1
ATOM 1238 O O . LEU A 1 161 ? 15.696 -6.729 -2.095 1.00 90.44 161 LEU A O 1
ATOM 1242 N N . CYS A 1 162 ? 13.787 -5.525 -1.964 1.00 90.06 162 CYS A N 1
ATOM 1243 C CA . CYS A 1 162 ? 14.379 -4.200 -2.080 1.00 90.06 162 CYS A CA 1
ATOM 1244 C C . CYS A 1 162 ? 14.211 -3.421 -0.774 1.00 90.06 162 CYS A C 1
ATOM 1246 O O . CYS A 1 162 ? 13.112 -3.360 -0.220 1.00 90.06 162 CYS A O 1
ATOM 1248 N N . ASP A 1 163 ? 15.287 -2.777 -0.329 1.00 88.88 163 ASP A N 1
ATOM 1249 C CA . ASP A 1 163 ? 15.243 -1.726 0.680 1.00 88.88 163 ASP A CA 1
ATOM 1250 C C . ASP A 1 163 ? 14.998 -0.382 -0.032 1.00 88.88 163 ASP A C 1
ATOM 1252 O O . ASP A 1 163 ? 15.840 0.086 -0.810 1.00 88.88 163 ASP A O 1
ATOM 1256 N N . PRO A 1 164 ? 13.836 0.253 0.186 1.00 84.44 164 PRO A N 1
ATOM 1257 C CA . PRO A 1 164 ? 13.488 1.491 -0.496 1.00 84.44 164 PRO A CA 1
ATOM 1258 C C . PRO A 1 164 ? 14.328 2.692 -0.034 1.00 84.44 164 PRO A C 1
ATOM 1260 O O . PRO A 1 164 ? 14.337 3.717 -0.713 1.00 84.44 164 PRO A O 1
ATOM 1263 N N . SER A 1 165 ? 15.055 2.594 1.084 1.00 83.81 165 SER A N 1
ATOM 1264 C CA . SER A 1 165 ? 15.836 3.700 1.649 1.00 83.81 165 SER A CA 1
ATOM 1265 C C . SER A 1 165 ? 17.193 3.910 0.977 1.00 83.81 165 SER A C 1
ATOM 1267 O O . SER A 1 165 ? 17.636 5.044 0.830 1.00 83.81 165 SER A O 1
ATOM 1269 N N . ASN A 1 166 ? 17.838 2.831 0.537 1.00 84.19 166 ASN A N 1
ATOM 1270 C CA . ASN A 1 166 ? 19.194 2.848 -0.023 1.00 84.19 166 ASN A CA 1
ATOM 1271 C C . ASN A 1 166 ? 19.284 2.167 -1.400 1.00 84.19 166 ASN A C 1
ATOM 1273 O O . ASN A 1 166 ? 20.369 2.089 -1.964 1.00 84.19 166 ASN A O 1
ATOM 1277 N N . GLN A 1 167 ? 18.154 1.697 -1.945 1.00 81.69 167 GLN A N 1
ATOM 1278 C CA . GLN A 1 167 ? 18.055 0.978 -3.222 1.00 81.69 167 GLN A CA 1
ATOM 1279 C C . GLN A 1 167 ? 18.822 -0.348 -3.267 1.00 81.69 167 GLN A C 1
ATOM 1281 O O . GLN A 1 167 ? 18.971 -0.929 -4.343 1.00 81.69 167 GLN A O 1
ATOM 1286 N N . ASN A 1 168 ? 19.288 -0.859 -2.126 1.00 89.12 168 ASN A N 1
ATOM 1287 C CA . ASN A 1 168 ? 19.881 -2.183 -2.077 1.00 89.12 168 ASN A CA 1
ATOM 1288 C C . ASN A 1 168 ? 18.798 -3.223 -2.332 1.00 89.12 168 ASN A C 1
ATOM 1290 O O . ASN A 1 168 ? 17.698 -3.165 -1.778 1.00 89.12 168 ASN A O 1
ATOM 1294 N N . TYR A 1 169 ? 19.123 -4.208 -3.158 1.00 91.88 169 TYR A N 1
ATOM 1295 C CA . TYR A 1 169 ? 18.225 -5.308 -3.447 1.00 91.88 169 TYR A CA 1
ATOM 1296 C C . TYR A 1 169 ? 18.977 -6.628 -3.479 1.00 91.88 169 TYR A C 1
ATOM 1298 O O . TYR A 1 169 ? 20.158 -6.696 -3.817 1.00 91.88 169 TYR A O 1
ATOM 1306 N N . ARG A 1 170 ? 18.261 -7.700 -3.151 1.00 92.25 170 ARG A N 1
ATOM 1307 C CA . ARG A 1 170 ? 18.737 -9.074 -3.308 1.00 92.25 170 ARG A CA 1
ATOM 1308 C C . ARG A 1 170 ? 17.678 -9.917 -3.990 1.00 92.25 170 ARG A C 1
ATOM 1310 O O . ARG A 1 170 ? 16.483 -9.712 -3.778 1.00 92.25 170 ARG A O 1
ATOM 1317 N N . ARG A 1 171 ? 18.113 -10.878 -4.798 1.00 91.56 171 ARG A N 1
ATOM 1318 C CA . ARG A 1 171 ? 17.214 -11.865 -5.399 1.00 91.56 171 ARG A CA 1
ATOM 1319 C C . ARG A 1 171 ? 16.686 -12.801 -4.308 1.00 91.56 171 ARG A C 1
ATOM 1321 O O . ARG A 1 171 ? 17.439 -13.220 -3.434 1.00 91.56 171 ARG A O 1
ATOM 1328 N N . LEU A 1 172 ? 15.397 -13.112 -4.369 1.00 88.69 172 LEU A N 1
ATOM 1329 C CA . LEU A 1 172 ? 14.755 -14.133 -3.550 1.00 88.69 172 LEU A CA 1
ATOM 1330 C C . LEU A 1 172 ? 14.656 -15.431 -4.354 1.00 88.69 172 LEU A C 1
ATOM 1332 O O . LEU A 1 172 ? 14.275 -15.418 -5.526 1.00 88.69 172 LEU A O 1
ATOM 1336 N N . HIS A 1 173 ? 14.976 -16.550 -3.711 1.00 84.75 173 HIS A N 1
ATOM 1337 C CA . HIS A 1 173 ? 14.829 -17.884 -4.285 1.00 84.75 173 HIS A CA 1
ATOM 1338 C C . HIS A 1 173 ? 13.411 -18.399 -4.018 1.00 84.75 173 HIS A C 1
ATOM 1340 O O . HIS A 1 173 ? 13.192 -19.207 -3.123 1.00 84.75 173 HIS A O 1
ATOM 1346 N N . ILE A 1 174 ? 12.438 -17.866 -4.759 1.00 79.25 174 ILE A N 1
ATOM 1347 C CA . ILE A 1 174 ? 11.042 -18.317 -4.722 1.00 79.25 174 ILE A CA 1
ATOM 1348 C C . ILE A 1 174 ? 10.803 -19.169 -5.969 1.00 79.25 174 ILE A C 1
ATOM 1350 O O . ILE A 1 174 ? 11.015 -18.691 -7.085 1.00 79.25 174 ILE A O 1
ATOM 1354 N N . CYS A 1 175 ? 10.394 -20.425 -5.776 1.00 69.62 175 CYS A N 1
ATOM 1355 C CA . CYS A 1 175 ? 10.036 -21.323 -6.872 1.00 69.62 175 CYS A CA 1
ATOM 1356 C C . CYS A 1 175 ? 8.790 -20.808 -7.604 1.00 69.62 175 CYS A C 1
ATOM 1358 O O . CYS A 1 175 ? 7.894 -20.239 -6.988 1.00 69.62 175 CYS A O 1
ATOM 1360 N N . GLU A 1 176 ? 8.782 -20.993 -8.922 1.00 64.06 176 GLU A N 1
ATOM 1361 C CA . GLU A 1 176 ? 7.802 -20.509 -9.902 1.00 64.06 176 GLU A CA 1
ATOM 1362 C C . GLU A 1 176 ? 6.410 -20.137 -9.350 1.00 64.06 176 GLU A C 1
ATOM 1364 O O . GLU A 1 176 ? 5.562 -20.988 -9.104 1.00 64.06 176 GLU A O 1
ATOM 1369 N N . ALA A 1 177 ? 6.145 -18.830 -9.248 1.00 62.38 177 ALA A N 1
ATOM 1370 C CA . ALA A 1 177 ? 4.805 -18.279 -9.046 1.00 62.38 177 ALA A CA 1
ATOM 1371 C C . ALA A 1 177 ? 4.336 -17.625 -10.355 1.00 62.38 177 ALA A C 1
ATOM 1373 O O . ALA A 1 177 ? 4.508 -16.424 -10.584 1.00 62.38 177 ALA A O 1
ATOM 1374 N N . THR A 1 178 ? 3.815 -18.442 -11.270 1.00 57.91 178 THR A N 1
ATOM 1375 C CA . THR A 1 178 ? 3.483 -18.037 -12.646 1.00 57.91 178 THR A CA 1
ATOM 1376 C C . THR A 1 178 ? 2.228 -17.166 -12.738 1.00 57.91 178 THR A C 1
ATOM 1378 O O . THR A 1 178 ? 2.191 -16.249 -13.559 1.00 57.91 178 THR A O 1
ATOM 1381 N N . TYR A 1 179 ? 1.240 -17.357 -11.859 1.00 59.12 179 TYR A N 1
ATOM 1382 C CA . TYR A 1 179 ? -0.074 -16.713 -11.988 1.00 59.12 179 TYR A CA 1
ATOM 1383 C C . TYR A 1 179 ? -0.267 -15.550 -11.005 1.00 59.12 179 TYR A C 1
ATOM 1385 O O . TYR A 1 179 ? -0.132 -14.385 -11.392 1.00 59.12 179 TYR A O 1
ATOM 1393 N N . SER A 1 180 ? -0.505 -15.845 -9.729 1.00 61.59 180 SER A N 1
ATOM 1394 C CA . SER A 1 180 ? -0.661 -14.862 -8.654 1.00 61.59 180 SER A CA 1
ATOM 1395 C C . SER A 1 180 ? 0.278 -15.184 -7.494 1.00 61.59 180 SER A C 1
ATOM 1397 O O . SER A 1 180 ? 0.660 -16.333 -7.278 1.00 61.59 180 SER A O 1
ATOM 1399 N N . CYS A 1 181 ? 0.686 -14.151 -6.763 1.00 65.75 181 CYS A N 1
ATOM 1400 C CA . CYS A 1 181 ? 1.426 -14.309 -5.522 1.00 65.75 181 CYS A CA 1
ATOM 1401 C C . CYS A 1 181 ? 0.875 -13.315 -4.503 1.00 65.75 181 CYS A C 1
ATOM 1403 O O . CYS A 1 181 ? 0.963 -12.103 -4.711 1.00 65.75 181 CYS A O 1
ATOM 1405 N N . ASP A 1 182 ? 0.334 -13.835 -3.408 1.00 72.19 182 ASP A N 1
ATOM 1406 C CA . ASP A 1 182 ? 0.061 -13.042 -2.220 1.00 72.19 182 ASP A CA 1
ATOM 1407 C C . ASP A 1 182 ? 1.181 -13.252 -1.214 1.00 72.19 182 ASP A C 1
ATOM 1409 O O . ASP A 1 182 ? 1.716 -14.347 -1.039 1.00 72.19 182 ASP A O 1
ATOM 1413 N N . ILE A 1 183 ? 1.584 -12.150 -0.598 1.00 74.00 183 ILE A N 1
ATOM 1414 C CA . ILE A 1 183 ? 2.715 -12.113 0.316 1.00 74.00 183 ILE A CA 1
ATOM 1415 C C . ILE A 1 183 ? 2.186 -11.684 1.668 1.00 74.00 183 ILE A C 1
ATOM 1417 O O . ILE A 1 183 ? 1.638 -10.585 1.813 1.00 74.00 183 ILE A O 1
ATOM 1421 N N . HIS A 1 184 ? 2.399 -12.553 2.647 1.00 73.94 184 HIS A N 1
ATOM 1422 C CA . HIS A 1 184 ? 2.031 -12.338 4.033 1.00 73.94 184 HIS A CA 1
ATOM 1423 C C . HIS A 1 184 ? 3.288 -12.412 4.893 1.00 73.94 184 HIS A C 1
ATOM 1425 O O . HIS A 1 184 ? 4.124 -13.296 4.716 1.00 73.94 184 HIS A O 1
ATOM 1431 N N . SER A 1 185 ? 3.428 -11.463 5.817 1.00 69.88 185 SER A N 1
ATOM 1432 C CA . SER A 1 185 ? 4.428 -11.577 6.877 1.00 69.88 185 SER A CA 1
ATOM 1433 C C . SER A 1 185 ? 3.844 -12.473 7.963 1.00 69.88 185 SER A C 1
ATOM 1435 O O . SER A 1 185 ? 2.781 -12.169 8.502 1.00 69.88 185 SER A O 1
ATOM 1437 N N . TYR A 1 186 ? 4.509 -13.589 8.244 1.00 70.25 186 TYR A N 1
ATOM 1438 C CA . TYR A 1 186 ? 4.166 -14.444 9.371 1.00 70.25 186 TYR A CA 1
ATOM 1439 C C . TYR A 1 186 ? 4.854 -13.908 10.625 1.00 70.25 186 TYR A C 1
ATOM 1441 O O . TYR A 1 186 ? 6.061 -13.665 10.618 1.00 70.25 186 TYR A O 1
ATOM 1449 N N . VAL A 1 187 ? 4.078 -13.711 11.686 1.00 64.56 187 VAL A N 1
ATOM 1450 C CA . VAL A 1 187 ? 4.590 -13.400 13.021 1.00 64.56 187 VAL A CA 1
ATOM 1451 C C . VAL A 1 187 ? 4.129 -14.532 13.922 1.00 64.56 187 VAL A C 1
ATOM 1453 O O . VAL A 1 187 ? 2.927 -14.786 14.019 1.00 64.56 187 VAL A O 1
ATOM 1456 N N . GLU A 1 188 ? 5.074 -15.232 14.546 1.00 65.38 188 GLU A N 1
ATOM 1457 C CA . GLU A 1 188 ? 4.752 -16.290 15.500 1.00 65.38 188 GLU A CA 1
ATOM 1458 C C . GLU A 1 188 ? 3.955 -15.708 16.667 1.00 65.38 188 GLU A C 1
ATOM 1460 O O . GLU A 1 188 ? 4.389 -14.783 17.357 1.00 65.38 188 GLU A O 1
ATOM 1465 N N . SER A 1 189 ? 2.764 -16.256 16.890 1.00 63.81 189 SER A N 1
ATOM 1466 C CA . SER A 1 189 ? 2.001 -15.980 18.097 1.00 63.81 189 SER A CA 1
ATOM 1467 C C . SER A 1 189 ? 2.577 -16.837 19.220 1.00 63.81 189 SER A C 1
ATOM 1469 O O . SER A 1 189 ? 2.404 -18.052 19.221 1.00 63.81 189 SER A O 1
ATOM 1471 N N . LEU A 1 190 ? 3.231 -16.213 20.201 1.00 55.91 190 LEU A N 1
ATOM 1472 C CA . LEU A 1 190 ? 3.708 -16.882 21.422 1.00 55.91 190 LEU A CA 1
ATOM 1473 C C . LEU A 1 190 ? 2.570 -17.301 22.370 1.00 55.91 190 LEU A C 1
ATOM 1475 O O . LEU A 1 190 ? 2.828 -17.635 23.524 1.00 55.91 190 LEU A O 1
ATOM 1479 N N . VAL A 1 191 ? 1.309 -17.257 21.935 1.00 56.75 191 VAL A N 1
ATOM 1480 C CA . VAL A 1 191 ? 0.188 -17.735 22.744 1.00 56.75 191 VAL A CA 1
ATOM 1481 C C . VAL A 1 191 ? 0.096 -19.247 22.539 1.00 56.75 191 VAL A C 1
ATOM 1483 O O . VAL A 1 191 ? -0.255 -19.670 21.434 1.00 56.75 191 VAL A O 1
ATOM 1486 N N . PRO A 1 192 ? 0.394 -20.078 23.557 1.00 56.06 192 PRO A N 1
ATOM 1487 C CA . PRO A 1 192 ? 0.187 -21.511 23.446 1.00 56.06 192 PRO A CA 1
ATOM 1488 C C . PRO A 1 192 ? -1.277 -21.744 23.091 1.00 56.06 192 PRO A C 1
ATOM 1490 O O . PRO A 1 192 ? -2.171 -21.210 23.757 1.00 56.06 192 PRO A O 1
ATOM 1493 N N . VAL A 1 193 ? -1.534 -22.534 22.050 1.00 56.88 193 VAL A N 1
ATOM 1494 C CA . VAL A 1 193 ? -2.866 -23.104 21.856 1.00 56.88 193 VAL A CA 1
ATOM 1495 C C . VAL A 1 193 ? -3.123 -23.912 23.122 1.00 56.88 193 VAL A C 1
ATOM 1497 O O . VAL A 1 193 ? -2.384 -24.852 23.408 1.00 56.88 193 VAL A O 1
ATOM 1500 N N . GLY A 1 194 ? -4.056 -23.443 23.954 1.00 51.78 194 GLY A N 1
ATOM 1501 C CA . GLY A 1 194 ? -4.277 -23.987 25.290 1.00 51.78 194 GLY A CA 1
ATOM 1502 C C . GLY A 1 194 ? -4.340 -25.510 25.246 1.00 51.78 194 GLY A C 1
ATOM 1503 O O . GLY A 1 194 ? -4.997 -26.067 24.371 1.00 51.78 194 GLY A O 1
ATOM 1504 N N . ALA A 1 195 ? -3.616 -26.149 26.166 1.00 47.91 195 ALA A N 1
ATOM 1505 C CA . ALA A 1 195 ? -3.467 -27.592 26.287 1.00 47.91 195 ALA A CA 1
ATOM 1506 C C . ALA A 1 195 ? -4.832 -28.304 26.367 1.00 47.91 195 ALA A C 1
ATOM 1508 O O . ALA A 1 195 ? -5.373 -28.553 27.443 1.00 47.91 195 ALA A O 1
ATOM 1509 N N . GLY A 1 196 ? -5.394 -28.632 25.209 1.00 44.25 196 GLY A N 1
ATOM 1510 C CA . GLY A 1 196 ? -6.425 -29.640 25.049 1.00 44.25 196 GLY A CA 1
ATOM 1511 C C . GLY A 1 196 ? -5.728 -30.971 24.807 1.00 44.25 196 GLY A C 1
ATOM 1512 O O . GLY A 1 196 ? -5.270 -31.205 23.702 1.00 44.25 196 GLY A O 1
ATOM 1513 N N . HIS A 1 197 ? -5.584 -31.752 25.880 1.00 48.16 197 HIS A N 1
ATOM 1514 C CA . HIS A 1 197 ? -5.215 -33.172 25.971 1.00 48.16 197 HIS A CA 1
ATOM 1515 C C . HIS A 1 197 ? -4.633 -33.887 24.727 1.00 48.16 197 HIS A C 1
ATOM 1517 O O . HIS A 1 197 ? -5.310 -34.078 23.723 1.00 48.16 197 HIS A O 1
ATOM 1523 N N . ASP A 1 198 ? -3.417 -34.414 24.931 1.00 48.91 198 ASP A N 1
ATOM 1524 C CA . ASP A 1 198 ? -2.714 -35.466 24.182 1.00 48.91 198 ASP A CA 1
ATOM 1525 C C . ASP A 1 198 ? -2.511 -35.270 22.673 1.00 48.91 198 ASP A C 1
ATOM 1527 O O . ASP A 1 198 ? -3.186 -35.856 21.827 1.00 48.91 198 ASP A O 1
ATOM 1531 N N . HIS A 1 199 ? -1.413 -34.589 22.339 1.00 43.06 199 HIS A N 1
ATOM 1532 C CA . HIS A 1 199 ? -0.711 -34.826 21.083 1.00 43.06 199 HIS A CA 1
ATOM 1533 C C . HIS A 1 199 ? 0.659 -35.435 21.380 1.00 43.06 199 HIS A C 1
ATOM 1535 O O . HIS A 1 199 ? 1.561 -34.776 21.894 1.00 43.06 199 HIS A O 1
ATOM 1541 N N . ARG A 1 200 ? 0.798 -36.727 21.059 1.00 36.81 200 ARG A N 1
ATOM 1542 C CA . ARG A 1 200 ? 2.095 -37.396 20.952 1.00 36.81 200 ARG A CA 1
ATOM 1543 C C . ARG A 1 200 ? 2.944 -36.635 19.939 1.00 36.81 200 ARG A C 1
ATOM 1545 O O . ARG A 1 200 ? 2.561 -36.522 18.776 1.00 36.81 200 ARG A O 1
ATOM 1552 N N . VAL A 1 201 ? 4.083 -36.135 20.399 1.00 39.78 201 VAL A N 1
ATOM 1553 C CA . VAL A 1 201 ? 5.156 -35.629 19.547 1.00 39.78 201 VAL A CA 1
ATOM 1554 C C . VAL A 1 201 ? 5.611 -36.789 18.662 1.00 39.78 201 VAL A C 1
ATOM 1556 O O . VAL A 1 201 ? 6.036 -37.824 19.174 1.00 39.78 201 VAL A O 1
ATOM 1559 N N . ILE A 1 202 ? 5.462 -36.648 17.346 1.00 44.50 202 ILE A N 1
ATOM 1560 C CA . ILE A 1 202 ? 6.188 -37.484 16.392 1.00 44.50 202 ILE A CA 1
ATOM 1561 C C . ILE A 1 202 ? 7.495 -36.738 16.154 1.00 44.50 202 ILE A C 1
ATOM 1563 O O . ILE A 1 202 ? 7.505 -35.710 15.480 1.00 44.50 202 ILE A O 1
ATOM 1567 N N . GLU A 1 203 ? 8.565 -37.203 16.792 1.00 38.00 203 GLU A N 1
ATOM 1568 C CA . GLU A 1 203 ? 9.915 -36.772 16.451 1.00 38.00 203 GLU A CA 1
ATOM 1569 C C . GLU A 1 203 ? 10.228 -37.298 15.048 1.00 38.00 203 GLU A C 1
ATOM 1571 O O . GLU A 1 203 ? 10.065 -38.485 14.762 1.00 38.00 203 GLU A O 1
ATOM 1576 N N . GLU A 1 204 ? 10.605 -36.389 14.153 1.00 38.75 204 GLU A N 1
ATOM 1577 C CA . GLU A 1 204 ? 11.090 -36.737 12.826 1.00 38.75 204 GLU A CA 1
ATOM 1578 C C . GLU A 1 204 ? 12.466 -37.389 12.997 1.00 38.75 204 GLU A C 1
ATOM 1580 O O . GLU A 1 204 ? 13.421 -36.771 13.473 1.00 38.75 204 GLU A O 1
ATOM 1585 N N . GLU A 1 205 ? 12.530 -38.681 12.684 1.00 36.31 205 GLU A N 1
ATOM 1586 C CA . GLU A 1 205 ? 13.739 -39.487 12.760 1.00 36.31 205 GLU A CA 1
ATOM 1587 C C . GLU A 1 205 ? 14.758 -38.931 11.754 1.00 36.31 205 GLU A C 1
ATOM 1589 O O . GLU A 1 205 ? 14.599 -39.042 10.536 1.00 36.31 205 GLU A O 1
ATOM 1594 N N . VAL A 1 206 ? 15.808 -38.290 12.270 1.00 42.38 206 VAL A N 1
ATOM 1595 C CA . VAL A 1 206 ? 16.984 -37.915 11.484 1.00 42.38 206 VAL A CA 1
ATOM 1596 C C . VAL A 1 206 ? 17.660 -39.208 11.041 1.00 42.38 206 VAL A C 1
ATOM 1598 O O . VAL A 1 206 ? 18.381 -39.839 11.812 1.00 42.38 206 VAL A O 1
ATOM 1601 N N . LEU A 1 207 ? 17.438 -39.608 9.791 1.00 37.03 207 LEU A N 1
ATOM 1602 C CA . LEU A 1 207 ? 18.242 -40.649 9.162 1.00 37.03 207 LEU A CA 1
ATOM 1603 C C . LEU A 1 207 ? 19.622 -40.073 8.830 1.00 37.03 207 LEU A C 1
ATOM 1605 O O . LEU A 1 207 ? 19.814 -39.374 7.835 1.00 37.03 207 LEU A O 1
ATOM 1609 N N . SER A 1 208 ? 20.579 -40.372 9.704 1.00 39.41 208 SER A N 1
ATOM 1610 C CA . SER A 1 208 ? 22.009 -40.270 9.438 1.00 39.41 208 SER A CA 1
ATOM 1611 C C . SER A 1 208 ? 22.480 -41.415 8.530 1.00 39.41 208 SER A C 1
ATOM 1613 O O . SER A 1 208 ? 22.307 -42.576 8.891 1.00 39.41 208 SER A O 1
ATOM 1615 N N . GLU A 1 209 ? 23.119 -41.020 7.424 1.00 39.72 209 GLU A N 1
ATOM 1616 C CA . GLU A 1 209 ? 24.197 -41.677 6.652 1.00 39.72 209 GLU A CA 1
ATOM 1617 C C . GLU A 1 209 ? 23.975 -43.076 6.043 1.00 39.72 209 GLU A C 1
ATOM 1619 O O . GLU A 1 209 ? 23.692 -44.043 6.744 1.00 39.72 209 GLU A O 1
ATOM 1624 N N . VAL A 1 210 ? 24.251 -43.195 4.731 1.00 45.38 210 VAL A N 1
ATOM 1625 C CA . VAL A 1 210 ? 25.563 -43.664 4.213 1.00 45.38 210 VAL A CA 1
ATOM 1626 C C . VAL A 1 210 ? 25.932 -42.885 2.951 1.00 45.38 210 VAL A C 1
ATOM 1628 O O . VAL A 1 210 ? 25.042 -42.725 2.086 1.00 45.38 210 VAL A O 1
#

Sequence (210 aa):
MVEVFSWRTGCWRVIDGRAIGACVIHEGQNGVVINGGLHWLGNSAGKSGGIQKFILSFDLNTEEFRKIPTPEFSAGVCAKIMGFKGSLALAYYPSRGLVGRPAATDRVEICVWDDYGGADGKYWTKLNSLQLNTLGYPVGVTNETGLIMRKLDGQFTQFFLCDPSNQNYRRLHICEATYSCDIHSYVESLVPVGAGHDHRVIEEEVLSEV

Organism: NCBI:txid889485

Mean predicted aligned error: 10.86 Å